Protein AF-A0A2V2FVY4-F1 (afdb_monomer)

Foldseek 3Di:
DDPQDPVNLLVVCVVVDPVSLVVVLVVCLVVLLVLLVVLCVVVVHDDDDPVRSVVLSVQLSVQLSVLSVVDDCVVVDDSVVSSSVSSNVSSVVSVVVCPDPVVVCVVPDDDQQPADDPDPPRGNVVVDDDPPLCPDPVSVVVVVVLVVLLVVLLVPDDPLLNQLVVCVVVVDDLVVSCVVSVHDSVVSVVSVVVSVVSSVVVVVVPD

InterPro domains:
  IPR007627 RNA polymerase sigma-70 region 2 [PF04542] (24-99)
  IPR013324 RNA polymerase sigma factor, region 3/4-like [SSF88659] (116-201)
  IPR013325 RNA polymerase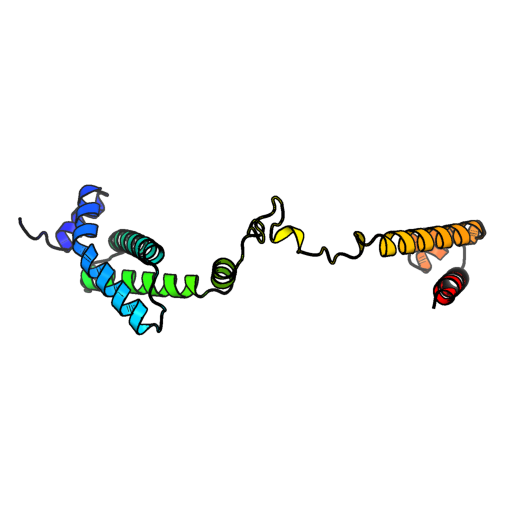 sigma factor, region 2 [SSF88946] (7-97)
  IPR014284 RNA polymerase sigma-70-like domain [TIGR02937] (20-199)
  IPR036388 Winged helix-like DNA-binding domain superfamily [G3DSA:1.10.10.10] (128-205)

Radius of gyration: 36.58 Å; Cα contacts (8 Å, |Δi|>4): 124; chains: 1; bounding box: 70×36×97 Å

pLDDT: mean 84.04, std 11.66, range [38.62, 97.19]

Solvent-accessible surface area (backbone atoms only — not comparable to full-atom values): 12166 Å² total; per-residue (Å²): 131,83,81,76,48,75,69,60,52,54,59,52,42,75,73,69,40,66,66,52,50,53,50,50,47,64,71,42,43,67,55,51,52,51,47,47,55,52,52,40,61,74,66,76,47,75,83,69,51,75,65,59,44,50,55,50,49,54,52,33,50,51,43,42,58,52,40,62,80,70,62,61,74,90,72,77,60,59,64,73,58,55,42,50,51,48,35,49,50,46,50,54,52,49,55,55,53,59,68,30,71,69,44,46,50,66,74,67,59,73,65,50,78,38,73,73,55,96,56,91,86,46,27,48,52,80,73,61,76,81,84,55,60,82,76,35,69,65,51,51,48,53,51,51,52,53,53,50,54,52,51,56,54,58,70,70,45,52,73,72,55,41,53,54,49,51,42,45,75,74,66,50,50,64,62,59,43,15,67,76,68,77,46,53,51,6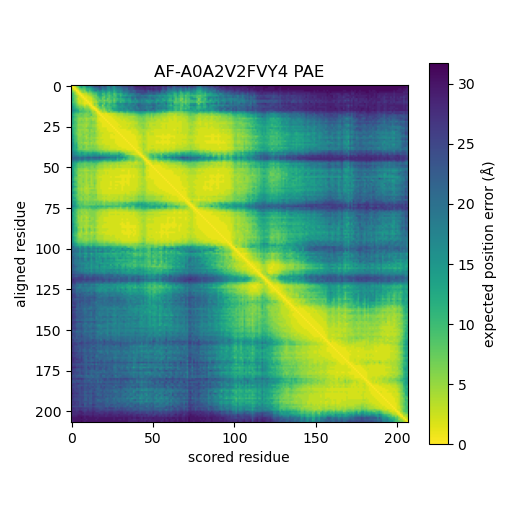8,56,50,51,50,51,55,51,52,53,50,50,55,54,47,57,64,59,64,77,74,118

Nearest PDB structures (foldseek):
  6xl9-assembly1_F  TM=6.305E-01  e=1.221E-04  Escherichia coli O157:H7
  8qti-assembly1_F  TM=6.288E-01  e=1.569E-04  Mycolicibacterium smegmatis MC2 155
  4x8k-assembly1_A  TM=7.535E-01  e=1.023E-01  Mycobacterium tuberculosis
  1rp3-assembly4_G  TM=3.105E-01  e=3.197E-03  Aquifex aeolicus
  8qn8-assembly1_F  TM=6.480E-01  e=1.778E-01  Mycolicibacterium smegmatis MC2 155

Mean predicted aligned error: 13.21 Å

Structure (mmCIF, N/CA/C/O backbone):
data_AF-A0A2V2FVY4-F1
#
_entry.id   AF-A0A2V2FVY4-F1
#
loop_
_atom_site.group_PDB
_atom_site.id
_atom_site.type_symbol
_atom_site.label_atom_id
_atom_site.label_alt_id
_atom_site.label_comp_id
_atom_site.label_asym_id
_atom_site.label_entity_id
_atom_site.label_seq_id
_atom_site.pdbx_PDB_ins_code
_atom_site.Cartn_x
_atom_site.Cartn_y
_atom_site.Cartn_z
_atom_site.occupancy
_atom_site.B_iso_or_equiv
_atom_site.auth_seq_id
_atom_site.auth_comp_id
_atom_site.auth_asym_id
_atom_site.auth_atom_id
_atom_site.pdbx_PDB_model_num
ATOM 1 N N . MET A 1 1 ? -27.045 6.512 43.502 1.00 38.62 1 MET A N 1
ATOM 2 C CA . MET A 1 1 ? -26.730 7.264 42.274 1.00 38.62 1 MET A CA 1
ATOM 3 C C . MET A 1 1 ? -27.737 6.766 41.256 1.00 38.62 1 MET A C 1
ATOM 5 O O . MET A 1 1 ? -27.656 5.598 40.893 1.00 38.62 1 MET A O 1
ATOM 9 N N . GLU A 1 2 ? -28.788 7.548 41.014 1.00 40.75 2 GLU A N 1
ATOM 10 C CA . GLU A 1 2 ? -29.937 7.152 40.187 1.00 40.75 2 GLU A CA 1
ATOM 11 C C . GLU A 1 2 ? -29.472 6.689 38.806 1.00 40.75 2 GLU A C 1
ATOM 13 O O . GLU A 1 2 ? -28.652 7.336 38.157 1.00 40.75 2 GLU A O 1
ATOM 18 N N . THR A 1 3 ? -29.949 5.520 38.386 1.00 44.12 3 THR A N 1
ATOM 19 C CA . THR A 1 3 ? -29.727 4.991 37.042 1.00 44.12 3 THR A CA 1
ATOM 20 C C . THR A 1 3 ? -30.567 5.811 36.071 1.00 44.12 3 THR A C 1
ATOM 22 O O . THR A 1 3 ? -31.753 5.534 35.911 1.00 44.12 3 THR A O 1
ATOM 25 N N . MET A 1 4 ? -29.958 6.839 35.482 1.00 51.34 4 MET A N 1
ATOM 26 C CA . MET A 1 4 ? -30.571 7.669 34.445 1.00 51.34 4 MET A CA 1
ATOM 27 C C . MET A 1 4 ? -30.980 6.780 33.263 1.00 51.34 4 MET A C 1
ATOM 29 O O . MET A 1 4 ? -30.199 5.929 32.827 1.00 51.34 4 MET A O 1
ATOM 33 N N . ASN A 1 5 ? -32.224 6.914 32.805 1.00 66.19 5 ASN A N 1
ATOM 34 C CA . ASN A 1 5 ? -32.794 6.062 31.762 1.00 66.19 5 ASN A CA 1
ATOM 35 C C . ASN A 1 5 ? -32.121 6.360 30.407 1.00 66.19 5 ASN A C 1
ATOM 37 O O . ASN A 1 5 ? -31.810 7.517 30.125 1.00 66.19 5 ASN A O 1
ATOM 41 N N . ASP A 1 6 ? -31.936 5.351 29.544 1.00 60.56 6 ASP A N 1
ATOM 42 C CA . ASP A 1 6 ? -31.332 5.516 28.205 1.00 60.56 6 ASP A CA 1
ATOM 43 C C . ASP A 1 6 ? -32.017 6.658 27.419 1.00 60.56 6 ASP A C 1
ATOM 45 O O . ASP A 1 6 ? -31.348 7.410 26.719 1.00 60.56 6 ASP A O 1
ATOM 49 N N . TYR A 1 7 ? -33.330 6.851 27.600 1.00 65.38 7 TYR A N 1
ATOM 50 C CA . TYR A 1 7 ? -34.107 7.929 26.971 1.00 65.38 7 TYR A CA 1
ATOM 51 C C . TYR A 1 7 ? -33.852 9.330 27.555 1.00 65.38 7 TYR A C 1
ATOM 53 O O . TYR A 1 7 ? -33.846 10.309 26.814 1.00 65.38 7 TYR A O 1
ATOM 61 N N . GLU A 1 8 ? -33.603 9.445 28.862 1.00 61.09 8 GLU A N 1
ATOM 62 C CA . GLU A 1 8 ? -33.235 10.725 29.494 1.00 61.09 8 GLU A CA 1
ATOM 63 C C . GLU A 1 8 ? -31.835 11.160 29.049 1.00 61.09 8 GLU A C 1
ATOM 65 O O . GLU A 1 8 ? -31.581 12.341 28.818 1.00 61.09 8 GLU A O 1
ATOM 70 N N . LEU A 1 9 ? -30.942 10.185 28.856 1.00 65.50 9 LEU A N 1
ATOM 71 C CA . LEU A 1 9 ? -29.603 10.416 28.332 1.00 65.50 9 LEU A CA 1
ATOM 72 C C . LEU A 1 9 ? -29.637 10.948 26.895 1.00 65.50 9 LEU A C 1
ATOM 74 O O . LEU A 1 9 ? -28.931 11.898 26.574 1.00 65.50 9 LEU A O 1
ATOM 78 N N . LEU A 1 10 ? -30.477 10.358 26.041 1.00 69.44 10 LEU A N 1
ATOM 79 C CA . LEU A 1 10 ? -30.640 10.784 24.649 1.00 69.44 10 LEU A CA 1
ATOM 80 C C . LEU A 1 10 ? -31.169 12.217 24.542 1.00 69.44 10 LEU A C 1
ATOM 82 O O . LEU A 1 10 ? -30.700 12.977 23.695 1.00 69.44 10 LEU A O 1
ATOM 86 N N . TYR A 1 11 ? -32.093 12.600 25.428 1.00 66.88 11 TYR A N 1
ATOM 87 C CA . TYR A 1 11 ? -32.624 13.960 25.483 1.00 66.88 11 TYR A CA 1
ATOM 88 C C . TYR A 1 11 ? -31.529 14.984 25.820 1.00 66.88 11 TYR A C 1
ATOM 90 O O . TYR A 1 11 ? -31.372 15.967 25.100 1.00 66.88 11 TYR A O 1
ATOM 98 N N . LEU A 1 12 ? -30.704 14.719 26.839 1.00 62.19 12 LEU A N 1
ATOM 99 C CA . LEU A 1 12 ? -29.588 15.598 27.224 1.00 62.19 12 LEU A CA 1
ATOM 100 C C . LEU A 1 12 ? -28.490 15.680 26.151 1.00 62.19 12 LEU A C 1
ATOM 102 O O . LEU A 1 12 ? -27.850 16.712 25.977 1.00 62.19 12 LEU A O 1
ATOM 106 N N . MET A 1 13 ? -28.284 14.609 25.384 1.00 66.00 13 MET A N 1
ATOM 107 C CA . MET A 1 13 ? -27.284 14.592 24.314 1.00 66.00 13 MET A CA 1
ATOM 108 C C . MET A 1 13 ? -27.695 15.391 23.073 1.00 66.00 13 MET A C 1
ATOM 110 O O . MET A 1 13 ? -26.819 15.780 22.298 1.00 66.00 13 MET A O 1
ATOM 114 N N . SER A 1 14 ? -28.988 15.695 22.906 1.00 60.81 14 SER A N 1
ATOM 115 C CA . SER A 1 14 ? -29.459 16.591 21.842 1.00 60.81 14 SER A CA 1
ATOM 116 C C . SER A 1 14 ? -28.919 18.026 21.983 1.00 60.81 14 SER A C 1
ATOM 118 O O . SER A 1 14 ? -28.833 18.744 20.988 1.00 60.81 14 SER A O 1
ATOM 120 N N . GLU A 1 15 ? -28.450 18.407 23.179 1.00 63.19 15 GLU A N 1
ATOM 121 C CA . GLU A 1 15 ? -27.821 19.705 23.466 1.00 63.19 15 GLU A CA 1
ATOM 122 C C . GLU A 1 15 ? -26.281 19.705 23.316 1.00 63.19 15 GLU A C 1
ATOM 124 O O . GLU A 1 15 ? -25.636 20.704 23.618 1.00 63.19 15 GLU A O 1
ATOM 129 N N . GLN A 1 16 ? -25.670 18.615 22.822 1.00 65.06 16 GLN A N 1
ATOM 130 C CA . GLN A 1 16 ? -24.206 18.441 22.712 1.00 65.06 16 GLN A CA 1
ATOM 131 C C . GLN A 1 16 ? -23.435 18.576 24.041 1.00 65.06 16 GLN A C 1
ATOM 133 O O . GLN A 1 16 ? -22.257 18.931 24.047 1.00 65.06 16 GLN A O 1
ATOM 138 N N . ASP A 1 17 ? -24.066 18.244 25.166 1.00 77.94 17 ASP A N 1
ATOM 139 C CA . ASP A 1 17 ? -23.416 18.255 26.477 1.00 77.94 17 ASP A CA 1
ATOM 140 C C . ASP A 1 17 ? -22.268 17.215 26.546 1.00 77.94 17 ASP A C 1
ATOM 142 O O . ASP A 1 17 ? -22.471 16.002 26.390 1.00 77.94 17 ASP A O 1
ATOM 146 N N . GLU A 1 18 ? -21.035 17.688 26.767 1.00 77.81 18 GLU A N 1
ATOM 147 C CA . GLU A 1 18 ? -19.839 16.839 26.870 1.00 77.81 18 GLU A CA 1
ATOM 148 C C . GLU A 1 18 ? -19.887 15.867 28.062 1.00 77.81 18 GLU A C 1
ATOM 150 O O . GLU A 1 18 ? -19.371 14.747 27.973 1.00 77.81 18 GLU A O 1
ATOM 155 N N . GLU A 1 19 ? -20.491 16.257 29.183 1.00 81.50 19 GLU A N 1
ATOM 156 C CA . GLU A 1 19 ? -20.613 15.408 30.370 1.00 81.50 19 GLU A CA 1
ATOM 157 C C . GLU A 1 19 ? -21.623 14.282 30.134 1.00 81.50 19 GLU A C 1
ATOM 159 O O . GLU A 1 19 ? -21.367 13.132 30.514 1.00 81.50 19 GLU A O 1
ATOM 164 N N . ALA A 1 20 ? -22.710 14.556 29.407 1.00 81.19 20 ALA A N 1
ATOM 165 C CA . ALA A 1 20 ? -23.654 13.525 28.974 1.00 81.19 20 ALA A CA 1
ATOM 166 C C . ALA A 1 20 ? -22.985 12.482 28.054 1.00 81.19 20 ALA A C 1
ATOM 168 O O . ALA A 1 20 ? -23.175 11.274 28.239 1.00 81.19 20 ALA A O 1
ATOM 169 N N . GLN A 1 21 ? -22.130 12.918 27.119 1.00 82.12 21 GLN A N 1
ATOM 170 C CA . GLN A 1 21 ? -21.351 12.011 26.262 1.00 82.12 21 GLN A CA 1
ATOM 171 C C . GLN A 1 21 ? -20.394 11.127 27.070 1.00 82.12 21 GLN A C 1
ATOM 173 O O . GLN A 1 21 ? -20.348 9.909 26.861 1.00 82.12 21 GLN A O 1
ATOM 178 N N . LYS A 1 22 ? -19.649 11.708 28.018 1.00 84.94 22 LYS A N 1
ATOM 179 C CA . LYS A 1 22 ? -18.740 10.953 28.898 1.00 84.94 22 LYS A CA 1
ATOM 180 C C . LYS A 1 22 ? -19.499 9.910 29.716 1.00 84.94 22 LYS A C 1
ATOM 182 O O . LYS A 1 22 ? -19.026 8.776 29.848 1.00 84.94 22 LYS A O 1
ATOM 187 N N . LEU A 1 23 ? -20.681 10.262 30.228 1.00 85.69 23 LEU A N 1
ATOM 188 C CA . LEU A 1 23 ? -21.526 9.335 30.973 1.00 85.69 23 LEU A CA 1
ATOM 189 C C . LEU A 1 23 ? -21.991 8.168 30.090 1.00 85.69 23 LEU A C 1
ATOM 191 O O . LEU A 1 23 ? -21.858 7.013 30.502 1.00 85.69 23 LEU A O 1
ATOM 195 N N . LEU A 1 24 ? -22.457 8.442 28.865 1.00 86.31 24 LEU A N 1
ATOM 196 C CA . LEU A 1 24 ? -22.874 7.403 27.918 1.00 86.31 24 LEU A CA 1
ATOM 197 C C . LEU A 1 24 ? -21.732 6.431 27.614 1.00 86.31 24 LEU A C 1
ATOM 199 O O . LEU A 1 24 ? -21.914 5.213 27.679 1.00 86.31 24 LEU A O 1
ATOM 203 N N . ILE A 1 25 ? -20.551 6.964 27.289 1.00 88.81 25 ILE A N 1
ATOM 204 C CA . ILE A 1 25 ? -19.370 6.154 26.976 1.00 88.81 25 ILE A CA 1
ATOM 205 C C . ILE A 1 25 ? -19.054 5.227 28.148 1.00 88.81 25 ILE A C 1
ATOM 207 O O . ILE A 1 25 ? -18.865 4.029 27.941 1.00 88.81 25 ILE A O 1
ATOM 211 N N . LYS A 1 26 ? -19.060 5.754 29.377 1.00 90.38 26 LYS A N 1
ATOM 212 C CA . LYS A 1 26 ? -18.805 4.975 30.593 1.00 90.38 26 LYS A CA 1
ATOM 213 C C . LYS A 1 26 ? -19.850 3.875 30.810 1.00 90.38 26 LYS A C 1
ATOM 215 O O . LYS A 1 26 ? -19.490 2.758 31.176 1.00 90.38 26 LYS A O 1
ATOM 220 N N . LEU A 1 27 ? -21.129 4.156 30.553 1.00 89.50 27 LEU A N 1
ATOM 221 C CA . LEU A 1 27 ? -22.215 3.173 30.661 1.00 89.50 27 LEU A CA 1
ATOM 222 C C . LEU A 1 27 ? -22.069 2.035 29.640 1.00 89.50 27 LEU A C 1
ATOM 224 O O . LEU A 1 27 ? -22.273 0.863 29.965 1.00 89.50 27 LEU A O 1
ATOM 228 N N . TYR A 1 28 ? -21.690 2.364 28.406 1.00 91.81 28 TYR A N 1
ATOM 229 C CA . TYR A 1 28 ? -21.585 1.395 27.314 1.00 91.81 28 TYR A CA 1
ATOM 230 C C . TYR A 1 28 ? -20.212 0.728 27.207 1.00 91.81 28 TYR A C 1
ATOM 232 O O . TYR A 1 28 ? -20.087 -0.253 26.474 1.00 91.81 28 TYR A O 1
ATOM 240 N N . GLU A 1 29 ? -19.200 1.181 27.945 1.00 92.69 29 GLU A N 1
ATOM 241 C CA . GLU A 1 29 ? -17.817 0.707 27.848 1.00 92.69 29 GLU A CA 1
ATOM 242 C C . GLU A 1 29 ? -17.707 -0.823 27.937 1.00 92.69 29 GLU A C 1
ATOM 244 O O . GLU A 1 29 ? -17.203 -1.477 27.020 1.00 92.69 29 GLU A O 1
ATOM 249 N N . GLN A 1 30 ? -18.262 -1.427 28.992 1.00 94.00 30 GLN A N 1
ATOM 250 C CA . GLN A 1 30 ? -18.229 -2.884 29.165 1.00 94.00 30 GLN A CA 1
ATOM 251 C C . GLN A 1 30 ? -19.010 -3.622 28.069 1.00 94.00 30 GLN A C 1
ATOM 253 O O . GLN A 1 30 ? -18.649 -4.732 27.663 1.00 94.00 30 GLN A O 1
ATOM 258 N N . ARG A 1 31 ? -20.100 -3.020 27.577 1.00 94.06 31 ARG A N 1
A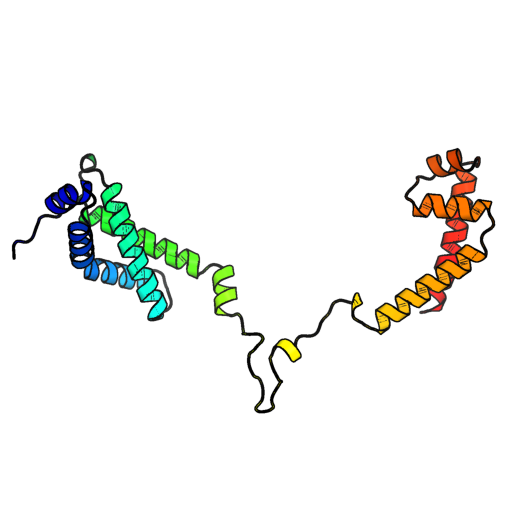TOM 259 C CA . ARG A 1 31 ? -20.911 -3.587 26.494 1.00 94.06 31 ARG A CA 1
ATOM 260 C C . ARG A 1 31 ? -20.142 -3.560 25.175 1.00 94.06 31 ARG A C 1
ATOM 262 O O . ARG A 1 31 ? -20.144 -4.572 24.476 1.00 94.06 31 ARG A O 1
ATOM 269 N N . ILE A 1 32 ? -19.446 -2.462 24.875 1.00 96.12 32 ILE A N 1
ATOM 270 C CA . ILE A 1 32 ? -18.553 -2.320 23.719 1.00 96.12 32 ILE A CA 1
ATOM 271 C C . ILE A 1 32 ? -17.478 -3.404 23.764 1.00 96.12 32 ILE A C 1
ATOM 273 O O . ILE A 1 32 ? -17.343 -4.161 22.803 1.00 96.12 32 ILE A O 1
ATOM 277 N N . GLU A 1 33 ? -16.771 -3.555 24.886 1.00 95.38 33 GLU A N 1
ATOM 278 C CA . GLU A 1 33 ? -15.728 -4.579 25.012 1.00 95.38 33 GLU A CA 1
ATOM 279 C C . GLU A 1 33 ? -16.267 -5.994 24.790 1.00 95.38 33 GLU A C 1
ATOM 281 O O . GLU A 1 33 ? -15.647 -6.804 24.095 1.00 95.38 33 GLU A O 1
ATOM 286 N N . ARG A 1 34 ? -17.449 -6.296 25.339 1.00 95.25 34 ARG A N 1
ATOM 287 C CA . ARG A 1 34 ? -18.107 -7.592 25.149 1.00 95.25 34 ARG A CA 1
ATOM 288 C C . ARG A 1 34 ? -18.464 -7.835 23.681 1.00 95.25 34 ARG A C 1
ATOM 290 O O . ARG A 1 34 ? -18.241 -8.940 23.182 1.00 95.25 34 ARG A O 1
ATOM 297 N N . ILE A 1 35 ? -18.992 -6.825 22.984 1.00 95.25 35 ILE A N 1
ATOM 298 C CA . ILE A 1 35 ? -19.322 -6.910 21.553 1.00 95.25 35 ILE A CA 1
ATOM 299 C C . ILE A 1 35 ? -18.054 -7.111 20.719 1.00 95.25 35 ILE A C 1
ATOM 301 O O . ILE A 1 35 ? -18.054 -7.980 19.844 1.00 95.25 35 ILE A O 1
ATOM 305 N N . ILE A 1 36 ? -16.974 -6.377 21.008 1.00 94.75 36 ILE A N 1
ATOM 306 C CA . ILE A 1 36 ? -15.680 -6.527 20.329 1.00 94.75 36 ILE A CA 1
ATOM 307 C C . ILE A 1 36 ? -15.189 -7.968 20.466 1.00 94.75 36 ILE A C 1
ATOM 309 O O . ILE A 1 36 ? -15.031 -8.650 19.454 1.00 94.75 36 ILE A O 1
ATOM 313 N N . ARG A 1 37 ? -15.026 -8.467 21.700 1.00 92.50 37 ARG A N 1
ATOM 314 C CA . ARG A 1 37 ? -14.507 -9.823 21.954 1.00 92.50 37 ARG A CA 1
ATOM 315 C C . ARG A 1 37 ? -15.358 -10.885 21.256 1.00 92.50 37 ARG A C 1
ATOM 317 O O . ARG A 1 37 ? -14.826 -11.696 20.505 1.00 92.50 37 ARG A O 1
ATOM 324 N N . LYS A 1 38 ? -16.687 -10.827 21.412 1.00 92.56 38 LYS A N 1
ATOM 325 C CA . LYS A 1 38 ? -17.613 -11.780 20.777 1.00 92.56 38 LYS A CA 1
ATOM 326 C C . LYS A 1 38 ? -17.498 -11.770 19.251 1.00 92.56 38 LYS A C 1
ATOM 328 O O . LYS A 1 38 ? -17.456 -12.832 18.630 1.00 92.56 38 LYS A O 1
ATOM 333 N N . THR A 1 39 ? -17.469 -10.587 18.642 1.00 91.19 39 THR A N 1
ATOM 334 C CA . THR A 1 39 ? -17.481 -10.437 17.178 1.00 91.19 39 THR A CA 1
ATOM 335 C C . THR A 1 39 ? -16.145 -10.844 16.561 1.00 91.19 39 THR A C 1
ATOM 337 O O . THR A 1 39 ? -16.136 -11.519 15.533 1.00 91.19 39 THR A O 1
ATOM 340 N N . VAL A 1 40 ? -15.026 -10.501 17.207 1.00 88.38 40 VAL A N 1
ATOM 341 C CA . VAL A 1 40 ? -13.676 -10.908 16.787 1.00 88.38 40 VAL A CA 1
ATOM 342 C C . VAL A 1 40 ? -13.528 -12.430 16.841 1.00 88.38 40 VAL A C 1
ATOM 344 O O . VAL A 1 40 ? -13.125 -13.030 15.843 1.00 88.38 40 VAL A O 1
ATOM 347 N N . SER A 1 41 ? -13.930 -13.061 17.953 1.00 84.50 41 SER A N 1
ATOM 348 C CA . SER A 1 41 ? -13.874 -14.522 18.109 1.00 84.50 41 SER A CA 1
ATOM 349 C C . SER A 1 41 ? -14.770 -15.251 17.105 1.00 84.50 41 SER A C 1
ATOM 351 O O . SER A 1 41 ? -14.343 -16.226 16.497 1.00 84.50 41 SER A O 1
ATOM 353 N N . SER A 1 42 ? -15.992 -14.758 16.876 1.00 80.25 42 SER A N 1
ATOM 354 C CA . SER A 1 42 ? -16.940 -15.388 15.939 1.00 80.25 42 SER A CA 1
ATOM 355 C C . SER A 1 42 ? -16.526 -15.228 14.471 1.00 80.25 42 SER A C 1
ATOM 357 O O . SER A 1 42 ? -16.899 -16.036 13.628 1.00 80.25 42 SER A O 1
ATOM 359 N N . GLY A 1 43 ? -15.763 -14.182 14.142 1.00 69.00 43 GLY A N 1
ATOM 360 C CA . GLY A 1 43 ? -15.304 -13.886 12.783 1.00 69.00 43 GLY A CA 1
ATOM 361 C C . GLY A 1 43 ? -14.028 -14.622 12.359 1.00 69.00 43 GLY A C 1
ATOM 362 O O . GLY A 1 43 ? -13.419 -14.228 11.358 1.00 69.00 43 GLY A O 1
ATOM 363 N N . GLY A 1 44 ? -13.570 -15.614 13.134 1.00 62.94 44 GLY A N 1
ATOM 364 C CA . GLY A 1 44 ? -12.311 -16.331 12.893 1.00 62.94 44 GLY A CA 1
ATOM 365 C C . GLY A 1 44 ? -11.075 -15.426 12.953 1.00 62.94 44 GLY A C 1
ATOM 366 O O . GLY A 1 44 ? -10.097 -15.666 12.251 1.00 62.94 44 GLY A O 1
ATOM 367 N N . GLY A 1 45 ? -11.143 -14.311 13.689 1.00 60.88 45 GLY A N 1
ATOM 368 C CA . GLY A 1 45 ? -10.033 -13.367 13.811 1.00 60.88 45 GLY A CA 1
ATOM 369 C C . GLY A 1 45 ? -8.910 -13.886 14.707 1.00 60.88 45 GLY A C 1
ATOM 370 O O . GLY A 1 45 ? -9.165 -14.562 15.701 1.00 60.88 45 GLY A O 1
ATOM 371 N N . LYS A 1 46 ? -7.663 -13.518 14.377 1.00 64.38 46 LYS A N 1
ATOM 372 C CA . LYS A 1 46 ? -6.549 -13.537 15.338 1.00 64.38 46 LYS A CA 1
ATOM 373 C C . LYS A 1 46 ? -6.911 -12.670 16.551 1.00 64.38 46 LYS A C 1
ATOM 375 O O . LYS A 1 46 ? -7.699 -11.731 16.430 1.00 64.38 46 LYS A O 1
ATOM 380 N N . HIS A 1 47 ? -6.316 -12.980 17.703 1.00 73.06 47 HIS A N 1
ATOM 381 C CA . HIS A 1 47 ? -6.354 -12.074 18.849 1.00 73.06 47 HIS A CA 1
ATOM 382 C C . HIS A 1 47 ? -5.835 -10.701 18.410 1.00 73.06 47 HIS A C 1
ATOM 384 O O . HIS A 1 47 ? -4.771 -10.622 17.797 1.00 73.06 47 HIS A O 1
ATOM 390 N N . LEU A 1 48 ? -6.609 -9.651 18.696 1.00 80.94 48 LEU A N 1
ATOM 391 C CA . LEU A 1 48 ? -6.156 -8.275 18.517 1.00 80.94 48 LEU A CA 1
ATOM 392 C C . LEU A 1 48 ? -4.983 -8.032 19.465 1.00 80.94 48 LEU A C 1
ATOM 394 O O . LEU A 1 48 ? -5.032 -8.450 20.628 1.00 80.94 48 LEU A O 1
ATOM 398 N N .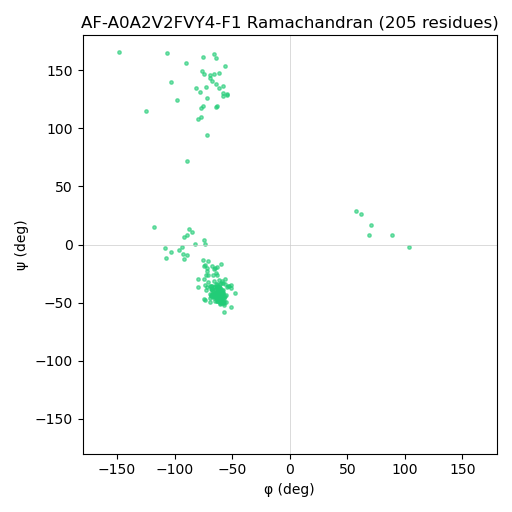 ARG A 1 49 ? -3.951 -7.345 18.984 1.00 84.50 49 ARG A N 1
ATOM 399 C CA . ARG A 1 49 ? -2.920 -6.783 19.857 1.00 84.50 49 ARG A CA 1
ATOM 400 C C . ARG A 1 49 ? -3.538 -5.718 20.769 1.00 84.50 49 ARG A C 1
ATOM 402 O O . ARG A 1 49 ? -4.616 -5.191 20.491 1.00 84.50 49 ARG A O 1
ATOM 409 N N . SER A 1 50 ? -2.862 -5.402 21.872 1.00 84.88 50 SER A N 1
ATOM 410 C CA . SER A 1 50 ? -3.372 -4.447 22.865 1.00 84.88 50 SER A CA 1
ATOM 411 C C . SER A 1 50 ? -3.661 -3.062 22.276 1.00 84.88 50 SER A C 1
ATOM 413 O O . SER A 1 50 ? -4.671 -2.453 22.622 1.00 84.88 50 SER A O 1
ATOM 415 N N . ASP A 1 51 ? -2.815 -2.588 21.364 1.00 86.50 51 ASP A N 1
ATOM 416 C CA . ASP A 1 51 ? -2.988 -1.321 20.649 1.00 86.50 51 ASP A CA 1
ATOM 417 C C . ASP A 1 51 ? -4.160 -1.377 19.659 1.00 86.50 51 ASP A C 1
ATOM 419 O O . ASP A 1 51 ? -5.034 -0.516 19.697 1.00 86.50 51 ASP A O 1
ATOM 423 N N . GLU A 1 52 ? -4.269 -2.445 18.863 1.00 87.94 52 GLU A N 1
ATOM 424 C CA . GLU A 1 52 ? -5.402 -2.636 17.944 1.00 87.94 52 GLU A CA 1
ATOM 425 C C . GLU A 1 52 ? -6.745 -2.700 18.687 1.00 87.94 52 GLU A C 1
ATOM 427 O O . GLU A 1 52 ? -7.765 -2.196 18.210 1.00 87.94 52 GLU A O 1
ATOM 432 N N . PHE A 1 53 ? -6.758 -3.325 19.868 1.00 91.69 53 PHE A N 1
ATOM 433 C CA . PHE A 1 53 ? -7.941 -3.379 20.717 1.00 91.69 53 PHE A CA 1
ATOM 434 C C . PHE A 1 53 ? -8.325 -1.993 21.239 1.00 91.69 53 PHE A C 1
ATOM 436 O O . PHE A 1 53 ? -9.508 -1.648 21.208 1.00 91.69 53 PHE A O 1
ATOM 443 N N . HIS A 1 54 ? -7.349 -1.204 21.697 1.00 93.44 54 HIS A N 1
ATOM 444 C CA . HIS A 1 54 ? -7.585 0.158 22.171 1.00 93.44 54 HIS A CA 1
ATOM 445 C C . HIS A 1 54 ? -8.147 1.044 21.048 1.00 93.44 54 HIS A C 1
ATOM 447 O O . HIS A 1 54 ? -9.193 1.668 21.226 1.00 93.44 54 HIS A O 1
ATOM 453 N N . ASP A 1 55 ? -7.542 1.001 19.861 1.00 92.44 55 ASP A N 1
ATOM 454 C CA . ASP A 1 55 ? -7.998 1.755 18.690 1.00 92.44 5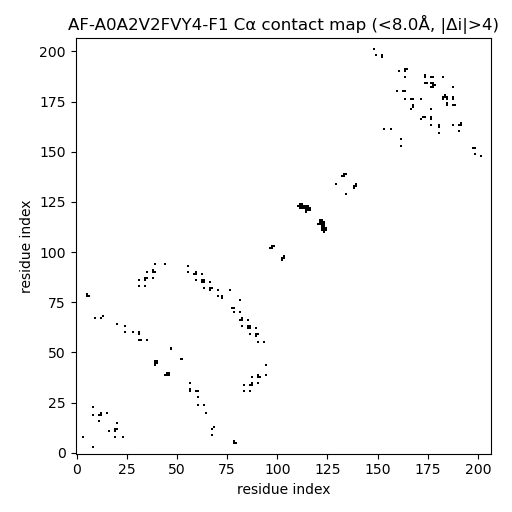5 ASP A CA 1
ATOM 455 C C . ASP A 1 55 ? -9.418 1.368 18.267 1.00 92.44 55 ASP A C 1
ATOM 457 O O . ASP A 1 55 ? -10.270 2.224 18.004 1.00 92.44 55 ASP A O 1
ATOM 461 N N . LEU A 1 56 ? -9.708 0.064 18.226 1.00 94.50 56 LEU A N 1
ATOM 462 C CA . LEU A 1 56 ? -11.043 -0.424 17.907 1.00 94.50 56 LEU A CA 1
ATOM 463 C C . LEU A 1 56 ? -12.071 0.006 18.962 1.00 94.50 56 LEU A C 1
ATOM 465 O O . LEU A 1 56 ? -13.185 0.396 18.602 1.00 94.50 56 LEU A O 1
ATOM 469 N N . LYS A 1 57 ? -11.714 -0.045 20.248 1.00 96.25 57 LYS A N 1
ATOM 470 C CA . LYS A 1 57 ? -12.577 0.397 21.349 1.00 96.25 57 LYS A CA 1
ATOM 471 C C . LYS A 1 57 ? -12.924 1.877 21.203 1.00 96.25 57 LYS A C 1
ATOM 473 O O . LYS A 1 57 ? -14.111 2.200 21.181 1.00 96.25 57 LYS A O 1
ATOM 478 N N . SER A 1 58 ? -11.935 2.747 20.999 1.00 94.62 58 SER A N 1
ATOM 479 C CA . SER A 1 58 ? -12.161 4.181 20.768 1.00 94.62 58 SER A CA 1
ATOM 480 C C . SER A 1 58 ? -13.039 4.433 19.542 1.00 94.62 58 SER A C 1
ATOM 482 O O . SER A 1 58 ? -13.963 5.243 19.586 1.00 94.62 58 SER A O 1
ATOM 484 N N . LYS A 1 59 ? -12.840 3.678 18.459 1.00 95.75 59 LYS A N 1
ATOM 485 C CA . LYS A 1 59 ? -13.673 3.791 17.256 1.00 95.75 59 LYS A CA 1
ATOM 486 C C . LYS A 1 59 ? -15.126 3.366 17.484 1.00 95.75 59 LYS A C 1
ATOM 488 O O . LYS A 1 59 ? -16.039 3.978 16.937 1.00 95.75 59 LYS A O 1
ATOM 493 N N . CYS A 1 60 ? -15.350 2.345 18.308 1.00 97.19 60 CYS A N 1
ATOM 494 C CA . CYS A 1 60 ? -16.694 1.939 18.713 1.00 97.19 60 CYS A CA 1
ATOM 495 C C . CYS A 1 60 ? -17.364 2.987 19.612 1.00 97.19 60 CYS A C 1
ATOM 497 O O . CYS A 1 60 ? -18.568 3.189 19.490 1.00 97.19 60 CYS A O 1
ATOM 499 N N . MET A 1 61 ? -16.603 3.665 20.479 1.00 94.94 61 MET A N 1
ATOM 500 C CA . MET A 1 61 ? -17.111 4.779 21.290 1.00 94.94 61 MET A CA 1
ATOM 501 C C . MET A 1 61 ? -17.552 5.953 20.410 1.00 94.94 61 MET A C 1
ATOM 503 O O . MET A 1 61 ? -18.646 6.470 20.602 1.00 94.94 61 MET A O 1
ATOM 507 N N . LEU A 1 62 ? -16.767 6.311 19.389 1.00 93.31 62 LEU A N 1
ATOM 508 C CA . LEU A 1 62 ? -17.170 7.321 18.402 1.00 93.31 62 LEU A CA 1
ATOM 509 C C . LEU A 1 62 ? -18.438 6.899 17.648 1.00 93.31 62 LEU A C 1
ATOM 511 O O . LEU A 1 62 ? -19.378 7.677 17.542 1.00 93.31 62 LEU A O 1
ATOM 515 N N . SER A 1 63 ? -18.510 5.639 17.206 1.00 94.44 63 SER A N 1
ATOM 516 C CA . SER A 1 63 ? -19.707 5.105 16.543 1.00 94.44 63 SER A CA 1
ATOM 517 C C . SER A 1 63 ? -20.946 5.116 17.444 1.00 94.44 63 SER A C 1
ATOM 519 O O . SER A 1 63 ? -22.056 5.239 16.932 1.00 94.44 63 SER A O 1
ATOM 521 N N . LEU A 1 64 ? -20.781 4.973 18.762 1.00 93.19 64 LEU A N 1
ATOM 522 C CA . LEU A 1 64 ? -21.873 5.099 19.724 1.00 93.19 64 LEU A CA 1
ATOM 523 C C . LEU A 1 64 ? -22.371 6.547 19.808 1.00 93.19 64 LEU A C 1
ATOM 525 O O . LEU A 1 64 ? -23.578 6.759 19.777 1.00 93.19 64 LEU A O 1
ATOM 529 N N . ILE A 1 65 ? -21.463 7.525 19.864 1.00 89.81 65 ILE A N 1
ATOM 530 C CA . ILE A 1 65 ? -21.819 8.953 19.857 1.00 89.81 65 ILE A CA 1
ATOM 531 C C . ILE A 1 65 ? -22.539 9.316 18.551 1.00 89.81 65 ILE A C 1
ATOM 533 O O . ILE A 1 65 ? -23.582 9.961 18.572 1.00 89.81 65 ILE A O 1
ATOM 537 N N . GLU A 1 66 ? -22.041 8.842 17.408 1.00 89.25 66 GLU A N 1
ATOM 538 C CA . GLU A 1 66 ? -22.709 9.027 16.114 1.00 89.25 66 GLU A CA 1
ATOM 539 C C . GLU A 1 66 ? -24.098 8.373 16.076 1.00 89.25 66 GLU A C 1
ATOM 541 O O . GLU A 1 66 ? -25.019 8.925 15.474 1.00 89.25 66 GLU A O 1
ATOM 546 N N . ALA A 1 67 ? -24.265 7.216 16.727 1.00 89.88 67 ALA A N 1
ATOM 547 C CA . ALA A 1 67 ? -25.541 6.513 16.782 1.00 89.88 67 ALA A CA 1
ATOM 548 C C . ALA A 1 67 ? -26.607 7.306 17.547 1.00 89.88 67 ALA A C 1
ATOM 550 O O . ALA A 1 67 ? -27.757 7.293 17.125 1.00 89.88 67 ALA A O 1
ATOM 551 N N . VAL A 1 68 ? -26.243 8.026 18.613 1.00 86.69 68 VAL A N 1
ATOM 552 C CA . VAL A 1 68 ? -27.168 8.918 19.343 1.00 86.69 68 VAL A CA 1
ATOM 553 C C . VAL A 1 68 ? -27.788 9.933 18.386 1.00 86.69 68 VAL A C 1
ATOM 555 O O . VAL A 1 68 ? -29.006 10.043 18.320 1.00 86.69 68 VAL A O 1
ATOM 558 N N . ASN A 1 69 ? -26.963 10.600 17.576 1.00 82.75 69 ASN A N 1
ATOM 559 C CA . ASN A 1 69 ? -27.418 11.641 16.648 1.00 82.75 69 ASN A CA 1
ATOM 560 C C . ASN A 1 69 ? -28.290 11.110 15.495 1.00 82.75 69 ASN A C 1
ATOM 562 O O . ASN A 1 69 ? -28.961 11.885 14.822 1.00 82.75 69 ASN A O 1
ATOM 566 N N . GLN A 1 70 ? -28.241 9.805 15.219 1.00 86.88 70 GLN A N 1
ATOM 567 C CA . GLN A 1 70 ? -28.947 9.166 14.101 1.00 86.88 70 GLN A CA 1
ATOM 568 C C . GLN A 1 70 ? -30.130 8.306 14.556 1.00 86.88 70 GLN A C 1
ATOM 570 O O . GLN A 1 70 ? -30.820 7.707 13.727 1.00 86.88 70 GLN A O 1
ATOM 575 N N . TYR A 1 71 ? -30.343 8.182 15.862 1.00 86.75 71 TYR A N 1
ATOM 576 C CA . TYR A 1 71 ? -31.377 7.32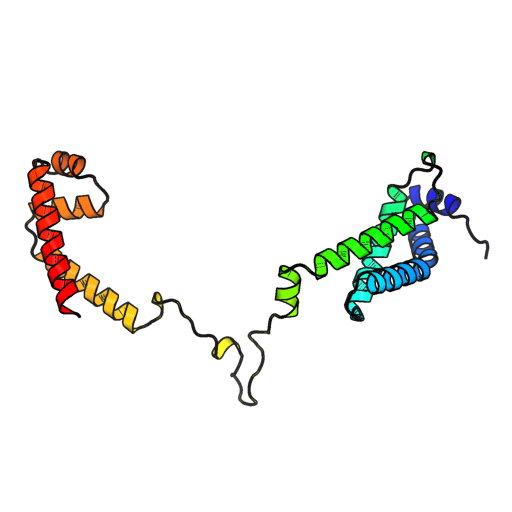9 16.414 1.00 86.75 71 TYR A CA 1
ATOM 577 C C . TYR A 1 71 ? -32.740 8.031 16.379 1.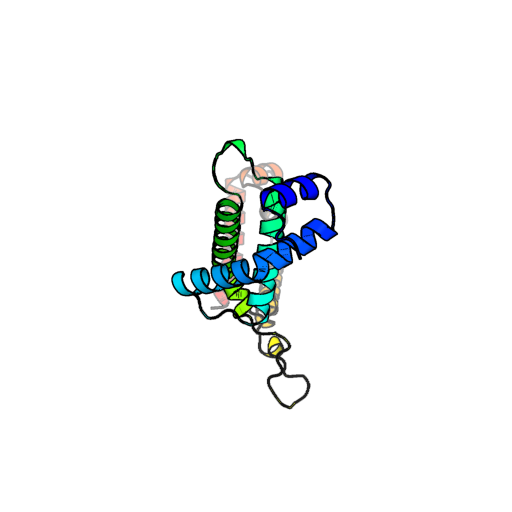00 86.75 71 TYR A C 1
ATOM 579 O O . TYR A 1 71 ? -32.857 9.206 16.710 1.00 86.75 71 TYR A O 1
ATOM 587 N N . HIS A 1 72 ? -33.767 7.295 15.950 1.00 82.62 72 HIS A N 1
ATOM 588 C CA . HIS A 1 72 ? -35.133 7.793 15.810 1.00 82.62 72 HIS A CA 1
ATOM 589 C C . HIS A 1 72 ? -36.080 6.893 16.612 1.00 82.62 72 HIS A C 1
ATOM 591 O O . HIS A 1 72 ? -36.263 5.717 16.274 1.00 82.62 72 HIS A O 1
ATOM 597 N N . ASP A 1 73 ? -36.703 7.451 17.651 1.00 77.81 73 ASP A N 1
ATOM 598 C CA . ASP A 1 73 ? -37.589 6.717 18.569 1.00 77.81 73 ASP A CA 1
ATOM 599 C C . ASP A 1 73 ? -38.854 6.164 17.901 1.00 77.81 73 ASP A C 1
ATOM 601 O O . ASP A 1 73 ? -39.395 5.141 18.322 1.00 77.81 73 ASP A O 1
ATOM 605 N N . GLU A 1 74 ? -39.286 6.778 16.799 1.00 79.06 74 GLU A N 1
ATOM 606 C CA . GLU A 1 74 ? -40.459 6.364 16.017 1.00 79.06 74 GLU A CA 1
ATOM 607 C C . GLU A 1 74 ? -40.354 4.928 15.471 1.00 79.06 74 GLU A C 1
ATOM 609 O O . GLU A 1 74 ? -41.353 4.318 15.096 1.00 79.06 74 GLU A O 1
ATOM 614 N N . THR A 1 75 ? -39.145 4.359 15.449 1.00 75.50 75 THR A N 1
ATOM 615 C CA . THR A 1 75 ? -38.885 2.993 14.978 1.00 75.50 75 THR A CA 1
ATOM 616 C C . THR A 1 75 ? -39.324 1.900 15.960 1.00 75.50 75 THR A C 1
ATOM 618 O O . THR A 1 75 ? -39.376 0.730 15.576 1.00 75.50 75 THR A O 1
ATOM 621 N N . GLY A 1 76 ? -39.627 2.242 17.220 1.00 80.81 76 GLY A N 1
ATOM 622 C CA . GLY A 1 76 ? -40.045 1.289 18.259 1.00 80.81 76 GLY A CA 1
ATOM 623 C C . GLY A 1 76 ? -38.944 0.327 18.732 1.00 80.81 76 GLY A C 1
ATOM 624 O O . GLY A 1 76 ? -39.214 -0.613 19.481 1.00 80.81 76 GLY A O 1
ATOM 625 N N . VAL A 1 77 ? -37.699 0.535 18.296 1.00 85.50 77 VAL A N 1
ATOM 626 C CA . VAL A 1 77 ? -36.538 -0.275 18.674 1.00 85.50 77 VAL A CA 1
ATOM 627 C C . VAL A 1 77 ? -35.794 0.430 19.801 1.00 85.50 77 VAL A C 1
ATOM 629 O O . VAL A 1 77 ? -35.352 1.546 19.580 1.00 85.50 77 VAL A O 1
ATOM 632 N N . PRO A 1 78 ? -35.549 -0.206 20.963 1.00 87.25 78 PRO A N 1
ATOM 633 C CA . PRO A 1 78 ? -34.795 0.434 22.035 1.00 87.25 78 PRO A CA 1
ATOM 634 C C . PRO A 1 78 ? -33.401 0.866 21.571 1.00 87.25 78 PRO A C 1
ATOM 636 O O . PRO A 1 78 ? -32.679 0.067 20.959 1.00 87.25 78 PRO A O 1
ATOM 639 N N . PHE A 1 79 ? -32.972 2.072 21.951 1.00 86.81 79 PHE A N 1
ATOM 640 C CA . PHE A 1 79 ? -31.642 2.601 21.628 1.00 86.81 79 PHE A CA 1
ATOM 641 C C . PHE A 1 79 ? -30.518 1.608 21.915 1.00 86.81 79 PHE A C 1
ATOM 643 O O . PHE A 1 79 ? -29.629 1.398 21.096 1.00 86.81 79 PHE A O 1
ATOM 650 N N . SER A 1 80 ? -30.595 0.908 23.044 1.00 88.19 80 SER A N 1
ATOM 651 C CA . SER A 1 80 ? -29.585 -0.065 23.447 1.00 88.19 80 SER A CA 1
ATOM 652 C C . SER A 1 80 ? -29.375 -1.192 22.417 1.00 88.19 80 SER A C 1
ATOM 654 O O . SER A 1 80 ? -28.249 -1.673 22.220 1.00 88.19 80 SER A O 1
ATOM 656 N N . TYR A 1 81 ? -30.437 -1.596 21.713 1.00 90.56 81 TYR A N 1
ATOM 657 C CA . TYR A 1 81 ? -30.366 -2.551 20.610 1.00 90.56 81 TYR A CA 1
ATOM 658 C C . TYR A 1 81 ? -29.742 -1.912 19.366 1.00 90.56 81 TYR A C 1
ATOM 660 O O . TYR A 1 81 ? -28.800 -2.477 18.803 1.00 90.56 81 TYR A O 1
ATOM 668 N N . TYR A 1 82 ? -30.201 -0.717 18.986 1.00 91.00 82 TYR A N 1
ATOM 669 C CA . TYR A 1 82 ? -29.653 0.042 17.859 1.00 91.00 82 TYR A CA 1
ATOM 670 C C . TYR A 1 82 ? -28.149 0.320 18.025 1.00 91.00 82 TYR A C 1
ATOM 672 O O . TYR A 1 82 ? -27.348 -0.053 17.169 1.00 91.00 82 TYR A O 1
ATOM 680 N N . ALA A 1 83 ? -27.733 0.830 19.183 1.00 92.56 83 ALA A N 1
ATOM 681 C CA . ALA A 1 83 ? -26.338 1.047 19.547 1.00 92.56 83 ALA A CA 1
ATOM 682 C C . ALA A 1 83 ? -25.504 -0.237 19.423 1.00 92.56 83 ALA A C 1
ATOM 684 O O . ALA A 1 83 ? -24.406 -0.227 18.865 1.00 92.56 83 ALA A O 1
ATOM 685 N N . SER A 1 84 ? -26.036 -1.378 19.877 1.00 93.94 84 SER A N 1
ATOM 686 C CA . SER A 1 84 ? -25.345 -2.668 19.735 1.00 93.94 84 SER A CA 1
ATOM 687 C C . SER A 1 84 ? -25.146 -3.062 18.275 1.00 93.94 84 SER A C 1
ATOM 689 O O . SER A 1 84 ? -24.097 -3.614 17.928 1.00 93.94 84 SER A O 1
ATOM 691 N N . LEU A 1 85 ? -26.126 -2.782 17.414 1.00 94.38 85 LEU A N 1
ATOM 692 C CA . LEU A 1 85 ? -26.033 -3.023 15.978 1.00 94.38 85 LEU A CA 1
ATOM 693 C C . LEU A 1 85 ? -24.971 -2.124 15.330 1.00 94.38 85 LEU A C 1
ATOM 695 O O . LEU A 1 85 ? -24.133 -2.635 14.578 1.00 94.38 85 LEU A O 1
ATOM 699 N N . CYS A 1 86 ? -24.953 -0.830 15.660 1.00 95.44 86 CYS A N 1
ATOM 700 C CA . CYS A 1 86 ? -23.949 0.126 15.184 1.00 95.44 86 CYS A CA 1
ATOM 701 C C . CYS A 1 86 ? -22.535 -0.298 15.597 1.00 95.44 86 CYS A C 1
ATOM 703 O O . CYS A 1 86 ? -21.670 -0.471 14.737 1.00 95.44 86 CYS A O 1
ATOM 705 N N . ILE A 1 87 ? -22.325 -0.604 16.883 1.00 96.31 87 ILE A N 1
ATOM 706 C CA . ILE A 1 87 ? -21.035 -1.077 17.411 1.00 96.31 87 ILE A CA 1
ATOM 707 C C . ILE A 1 87 ? -20.608 -2.372 16.708 1.00 96.31 87 ILE A C 1
ATOM 709 O O . ILE A 1 87 ? -19.479 -2.484 16.234 1.00 96.31 87 ILE A O 1
ATOM 713 N N . THR A 1 88 ? -21.505 -3.353 16.568 1.00 96.00 88 THR A N 1
ATOM 714 C CA . THR A 1 88 ? -21.174 -4.618 15.887 1.00 96.00 88 THR A CA 1
ATOM 715 C C . THR A 1 88 ? -20.785 -4.380 14.422 1.00 96.00 88 THR A C 1
ATOM 717 O O . THR A 1 88 ? -19.856 -5.006 13.903 1.00 96.00 88 THR A O 1
ATOM 720 N N . THR A 1 89 ? -21.470 -3.461 13.740 1.00 95.00 89 THR A N 1
ATOM 721 C CA . THR A 1 89 ? -21.180 -3.083 12.349 1.00 95.00 89 THR A CA 1
ATOM 722 C C . THR A 1 89 ? -19.844 -2.350 12.229 1.00 95.00 89 THR A C 1
ATOM 724 O O . THR A 1 89 ? -19.079 -2.630 11.299 1.00 95.00 89 THR A O 1
ATOM 727 N N . CYS A 1 90 ? -19.519 -1.486 13.195 1.00 95.56 90 CYS A N 1
ATOM 728 C CA . CYS A 1 90 ? -18.217 -0.838 13.320 1.00 95.56 90 CYS A CA 1
ATOM 729 C C . CYS A 1 90 ? -17.097 -1.884 13.446 1.00 95.56 90 CYS A C 1
ATOM 731 O O . CYS A 1 90 ? -16.161 -1.871 12.643 1.00 95.56 90 CYS A O 1
ATOM 733 N N . VAL A 1 91 ? -17.244 -2.862 14.351 1.00 94.25 91 VAL A N 1
ATOM 734 C CA . VAL A 1 91 ? -16.267 -3.951 14.537 1.00 94.25 91 VAL A CA 1
ATOM 735 C C . VAL A 1 91 ? -16.077 -4.763 13.258 1.00 94.25 91 VAL A C 1
ATOM 737 O O . VAL A 1 91 ? -14.947 -4.973 12.819 1.00 94.25 91 VAL A O 1
ATOM 740 N N . ARG A 1 92 ? -17.163 -5.182 12.600 1.00 92.25 92 ARG A N 1
ATOM 741 C CA . ARG A 1 92 ? -17.079 -5.926 11.328 1.00 92.25 92 ARG A CA 1
ATOM 742 C C . ARG A 1 92 ? -16.369 -5.126 10.238 1.00 92.25 92 ARG A C 1
ATOM 744 O O . ARG A 1 92 ? -15.548 -5.673 9.503 1.00 92.25 92 ARG A O 1
ATOM 751 N N . SER A 1 93 ? -16.670 -3.835 10.135 1.00 91.69 93 SER A N 1
ATOM 752 C CA . SER A 1 93 ? -16.040 -2.950 9.156 1.00 91.69 93 SER A CA 1
ATOM 753 C C . SER A 1 93 ? -14.561 -2.726 9.443 1.00 91.69 93 SER A C 1
ATOM 755 O O . SER A 1 93 ? -13.768 -2.713 8.502 1.00 91.69 93 SER A O 1
ATOM 757 N N . TYR A 1 94 ? -14.177 -2.607 10.714 1.00 90.50 94 TYR A N 1
ATOM 758 C CA . TYR A 1 94 ? -12.778 -2.552 11.122 1.00 90.50 94 TYR A CA 1
ATOM 759 C C . TYR A 1 94 ? -12.037 -3.831 10.725 1.00 90.50 94 TYR A C 1
ATOM 761 O O . TYR A 1 94 ? -11.044 -3.750 10.010 1.00 90.50 94 TYR A O 1
ATOM 769 N N . LEU A 1 95 ? -12.573 -5.005 11.076 1.00 86.62 95 LEU A N 1
ATOM 770 C CA . LEU A 1 95 ? -11.955 -6.298 10.753 1.00 86.62 95 LEU A CA 1
ATOM 771 C C . LEU A 1 95 ? -11.802 -6.528 9.245 1.00 86.62 95 LEU A C 1
ATOM 773 O O . LEU A 1 95 ? -10.811 -7.091 8.790 1.00 86.62 95 LEU A O 1
ATOM 777 N N . ARG A 1 96 ? -12.772 -6.084 8.445 1.00 85.69 96 ARG A N 1
ATOM 778 C CA . ARG A 1 96 ? -12.673 -6.142 6.982 1.00 85.69 96 ARG A CA 1
ATOM 779 C C . ARG A 1 96 ? -11.572 -5.228 6.445 1.00 85.69 96 ARG A C 1
ATOM 781 O O . ARG A 1 96 ? -10.868 -5.626 5.525 1.00 85.69 96 ARG A O 1
ATOM 788 N N . LYS A 1 97 ? -11.412 -4.027 7.013 1.00 83.00 97 LYS A N 1
ATOM 789 C CA . LYS A 1 97 ? -10.336 -3.099 6.633 1.00 83.00 97 LYS A CA 1
ATOM 790 C C . LYS A 1 97 ? -8.963 -3.643 7.026 1.00 83.00 97 LYS A C 1
ATOM 792 O O . LYS A 1 97 ? -8.063 -3.619 6.196 1.00 83.00 97 LYS A O 1
ATOM 797 N N . THR A 1 98 ? -8.814 -4.190 8.232 1.00 76.56 98 THR A N 1
ATOM 798 C CA . THR A 1 98 ? -7.532 -4.748 8.695 1.00 76.56 98 THR A CA 1
ATOM 799 C C . THR A 1 98 ? -7.095 -5.988 7.925 1.00 76.56 98 THR A C 1
ATOM 801 O O . THR A 1 98 ? -5.901 -6.214 7.774 1.00 76.56 98 THR A O 1
ATOM 804 N N . ARG A 1 99 ? -8.037 -6.746 7.356 1.00 74.69 99 ARG A N 1
ATOM 805 C CA . ARG A 1 99 ? -7.757 -7.877 6.455 1.00 74.69 99 ARG A CA 1
ATOM 806 C C . ARG A 1 99 ? -7.495 -7.481 4.995 1.00 74.69 99 ARG A C 1
ATOM 808 O O . ARG A 1 99 ? -7.303 -8.365 4.165 1.00 74.69 99 ARG A O 1
ATOM 815 N N . SER A 1 100 ? -7.522 -6.191 4.657 1.00 76.31 100 SER A N 1
ATOM 816 C CA . SER A 1 100 ? -7.214 -5.720 3.302 1.00 76.31 100 SER A CA 1
ATOM 817 C C . SER A 1 100 ? -5.779 -6.072 2.904 1.00 76.31 100 SER A C 1
ATOM 819 O O . SER A 1 100 ? -4.877 -6.032 3.740 1.00 76.31 100 SER A O 1
ATOM 821 N N . GLN A 1 101 ? -5.551 -6.328 1.613 1.00 65.94 101 GLN A N 1
ATOM 822 C CA . GLN A 1 101 ? -4.216 -6.555 1.053 1.00 65.94 101 GLN A CA 1
ATOM 823 C C . GLN A 1 101 ? -3.252 -5.404 1.379 1.00 65.94 101 GLN A C 1
ATOM 825 O O . GLN A 1 101 ? -2.099 -5.658 1.697 1.00 65.94 101 GLN A O 1
ATOM 830 N N . ALA A 1 102 ? -3.726 -4.153 1.391 1.00 73.00 102 ALA A N 1
ATOM 831 C CA . ALA A 1 102 ? -2.904 -3.005 1.782 1.00 73.00 102 ALA A CA 1
ATOM 832 C C . ALA A 1 102 ? -2.429 -3.107 3.242 1.00 73.00 102 ALA A C 1
ATOM 834 O O . ALA A 1 102 ? -1.252 -2.918 3.528 1.00 73.00 102 ALA A O 1
ATOM 835 N N . ASN A 1 103 ? -3.324 -3.481 4.159 1.00 72.81 103 ASN A N 1
ATOM 836 C CA . ASN A 1 103 ? -2.978 -3.639 5.571 1.00 72.81 103 ASN A CA 1
ATOM 837 C C . ASN A 1 103 ? -2.103 -4.870 5.813 1.00 72.81 103 ASN A C 1
ATOM 839 O O . ASN A 1 103 ? -1.235 -4.822 6.676 1.00 72.81 103 ASN A O 1
ATOM 843 N N . TYR A 1 104 ? -2.281 -5.938 5.031 1.00 76.94 104 TYR A N 1
ATOM 844 C CA . TYR A 1 104 ? -1.348 -7.060 5.028 1.00 76.94 104 TYR A CA 1
ATOM 845 C C . TYR A 1 104 ? 0.056 -6.601 4.621 1.00 76.94 104 TYR A C 1
ATOM 847 O O . TYR A 1 104 ? 0.995 -6.854 5.362 1.00 76.94 104 TYR A O 1
ATOM 855 N N . MET A 1 105 ? 0.184 -5.850 3.520 1.00 72.69 105 MET A N 1
ATOM 856 C CA . MET A 1 105 ? 1.473 -5.323 3.056 1.00 72.69 105 MET A CA 1
ATOM 857 C C . MET A 1 105 ? 2.150 -4.442 4.111 1.00 72.69 105 MET A C 1
ATOM 859 O O . MET A 1 105 ? 3.345 -4.597 4.330 1.00 72.69 105 MET A O 1
ATOM 863 N N . PHE A 1 106 ? 1.405 -3.575 4.805 1.00 75.00 106 PHE A N 1
ATOM 864 C CA . PHE A 1 106 ? 1.942 -2.789 5.926 1.00 75.00 106 PHE A CA 1
ATOM 865 C C . PHE A 1 106 ? 2.309 -3.644 7.144 1.00 75.00 106 PHE A C 1
ATOM 867 O O . PHE A 1 106 ? 3.275 -3.348 7.835 1.00 75.00 106 PHE A O 1
ATOM 874 N N . ALA A 1 107 ? 1.556 -4.705 7.430 1.00 74.19 107 ALA A N 1
ATOM 875 C CA . ALA A 1 107 ? 1.862 -5.597 8.545 1.00 74.19 107 ALA A CA 1
ATOM 876 C C . ALA A 1 107 ? 3.083 -6.490 8.268 1.00 74.19 107 ALA A C 1
ATOM 878 O O . ALA A 1 107 ? 3.733 -6.941 9.208 1.00 74.19 107 ALA A O 1
ATOM 879 N N . THR A 1 108 ? 3.380 -6.769 6.996 1.00 79.88 108 THR A N 1
ATOM 880 C CA . THR A 1 108 ? 4.509 -7.611 6.580 1.00 79.88 108 THR A CA 1
ATOM 881 C C . THR A 1 108 ? 5.703 -6.827 6.053 1.00 79.88 108 THR A C 1
ATOM 883 O O . THR A 1 108 ? 6.722 -7.443 5.751 1.00 79.88 108 THR A O 1
ATOM 886 N N . CYS A 1 109 ? 5.602 -5.506 5.885 1.00 84.94 109 CYS A N 1
ATOM 887 C CA . CYS A 1 109 ? 6.724 -4.723 5.388 1.00 84.94 109 CYS A CA 1
ATOM 888 C C . CYS A 1 109 ? 7.857 -4.706 6.414 1.00 84.94 109 CYS A C 1
ATOM 890 O O . CYS A 1 109 ? 7.636 -4.599 7.621 1.00 84.94 109 CYS A O 1
ATOM 892 N N . THR A 1 110 ? 9.081 -4.795 5.915 1.00 88.19 110 THR A N 1
ATOM 893 C CA . THR A 1 110 ? 10.293 -4.716 6.725 1.00 88.19 110 THR A CA 1
ATOM 894 C C . THR A 1 110 ? 10.911 -3.339 6.552 1.00 88.19 110 THR A C 1
ATOM 896 O O . THR A 1 110 ? 10.921 -2.802 5.444 1.00 88.19 110 THR A O 1
ATOM 899 N N . SER A 1 111 ? 11.409 -2.764 7.649 1.00 89.81 111 SER A N 1
ATOM 900 C CA . SER A 1 111 ? 12.133 -1.497 7.583 1.00 89.81 111 SER A CA 1
ATOM 901 C C . SER A 1 111 ? 13.376 -1.647 6.713 1.00 89.81 111 SER A C 1
ATOM 903 O O . SER A 1 111 ? 14.130 -2.606 6.860 1.00 89.81 111 SER A O 1
ATOM 905 N N . LEU A 1 112 ? 13.600 -0.679 5.832 1.00 90.31 112 LEU A N 1
ATOM 906 C CA . LEU A 1 112 ? 14.819 -0.592 5.032 1.00 90.31 112 LEU A CA 1
ATOM 907 C C . LEU A 1 112 ? 16.036 -0.185 5.879 1.00 90.31 112 LEU A C 1
ATOM 909 O O . LEU A 1 112 ? 17.157 -0.546 5.532 1.00 90.31 112 LEU A O 1
ATOM 913 N N . ASP A 1 113 ? 15.789 0.458 7.021 1.00 91.12 113 ASP A N 1
ATOM 914 C CA . ASP A 1 113 ? 16.784 0.800 8.045 1.00 91.12 113 ASP A CA 1
ATOM 915 C C . ASP A 1 113 ? 16.982 -0.336 9.063 1.00 91.12 113 ASP A C 1
ATOM 917 O O . ASP A 1 113 ? 17.521 -0.125 10.148 1.00 91.12 113 ASP A O 1
ATOM 921 N N . LEU A 1 114 ? 16.487 -1.544 8.766 1.00 90.50 114 LEU A N 1
ATOM 922 C CA . LEU A 1 114 ? 16.754 -2.707 9.603 1.00 90.50 114 LEU A CA 1
ATOM 923 C C . LEU A 1 114 ? 18.256 -2.991 9.582 1.00 90.50 114 LEU A C 1
ATOM 925 O O . LEU A 1 114 ? 18.808 -3.270 8.518 1.00 90.50 114 LEU A O 1
ATOM 929 N N . ASP A 1 115 ? 18.876 -2.924 10.755 1.00 91.75 115 ASP A N 1
ATOM 930 C CA . ASP A 1 115 ? 20.286 -3.241 10.940 1.00 91.75 115 ASP A CA 1
ATOM 931 C C . ASP A 1 115 ? 20.506 -4.755 10.821 1.00 91.75 115 ASP A C 1
ATOM 933 O O . ASP A 1 115 ? 19.800 -5.548 11.456 1.00 91.75 115 ASP A O 1
ATOM 937 N N . LEU A 1 116 ? 21.427 -5.162 9.950 1.00 86.81 116 LEU A N 1
ATOM 938 C CA . LEU A 1 116 ? 21.668 -6.565 9.610 1.00 86.81 116 LEU A CA 1
ATOM 939 C C . LEU A 1 116 ? 22.972 -7.114 10.195 1.00 86.81 116 LEU A C 1
ATOM 941 O O . LEU A 1 116 ? 23.173 -8.330 10.158 1.00 86.81 116 LEU A O 1
ATOM 945 N N . SER A 1 117 ? 23.850 -6.265 10.729 1.00 85.56 117 SER A N 1
ATOM 946 C CA . SER A 1 117 ? 25.109 -6.692 11.345 1.00 85.56 117 SER A CA 1
ATOM 947 C C . SER A 1 117 ? 25.523 -5.776 12.489 1.00 85.56 117 SER A C 1
ATOM 949 O O . SER A 1 117 ? 25.026 -4.672 12.613 1.00 85.56 117 SER A O 1
ATOM 951 N N . GLU A 1 118 ? 26.478 -6.215 13.307 1.00 80.69 118 GLU A N 1
ATOM 952 C CA . GLU A 1 118 ? 27.068 -5.363 14.351 1.00 80.69 118 GLU A CA 1
ATOM 953 C C . GLU A 1 118 ? 27.975 -4.254 13.779 1.00 80.69 118 GLU A C 1
ATOM 955 O O . GLU A 1 118 ? 28.310 -3.308 14.490 1.00 80.69 118 GLU A O 1
ATOM 960 N N . ASP A 1 119 ? 28.356 -4.355 12.500 1.00 78.12 119 ASP A N 1
ATOM 961 C CA . ASP A 1 119 ? 29.136 -3.339 11.795 1.00 78.12 119 ASP A CA 1
ATOM 962 C C . ASP A 1 119 ? 28.257 -2.148 11.372 1.00 78.12 119 ASP A C 1
ATOM 964 O O . ASP A 1 119 ? 27.211 -2.320 10.737 1.00 78.12 119 ASP A O 1
ATOM 968 N N . GLU A 1 120 ? 28.713 -0.927 11.672 1.00 77.69 120 GLU A N 1
ATOM 969 C CA . GLU A 1 120 ? 28.020 0.310 11.292 1.00 77.69 120 GLU A CA 1
ATOM 970 C C . GLU A 1 120 ? 27.830 0.414 9.766 1.00 77.69 120 GLU A C 1
ATOM 972 O O . GLU A 1 120 ? 28.784 0.347 8.989 1.00 77.69 120 GLU A O 1
ATOM 977 N N . GLY A 1 121 ? 26.585 0.654 9.336 1.00 76.50 121 GLY A N 1
ATOM 978 C CA . GLY A 1 121 ? 26.235 0.970 7.944 1.00 76.50 121 GLY A CA 1
ATOM 979 C C . GLY A 1 121 ? 25.606 -0.171 7.134 1.00 76.50 121 GLY A C 1
ATOM 980 O O . GLY A 1 121 ? 25.211 0.049 5.987 1.00 76.50 121 GLY A O 1
ATOM 981 N N . CYS A 1 122 ? 25.452 -1.362 7.713 1.00 85.62 122 CYS A N 1
ATOM 982 C CA . CYS A 1 122 ? 24.837 -2.524 7.065 1.00 85.62 122 CYS A CA 1
ATOM 983 C C . CYS A 1 122 ? 23.316 -2.587 7.283 1.00 85.62 122 CYS A C 1
ATOM 985 O O . CYS A 1 122 ? 22.792 -3.448 7.989 1.00 85.62 122 CYS A O 1
ATOM 987 N N . TYR A 1 123 ? 22.585 -1.694 6.619 1.00 91.50 123 TYR A N 1
ATOM 988 C CA . TYR A 1 123 ? 21.118 -1.694 6.633 1.00 91.50 123 TYR A CA 1
ATOM 989 C C . TYR A 1 123 ? 20.526 -2.548 5.510 1.00 91.50 123 TYR A C 1
ATOM 991 O O . TYR A 1 123 ? 21.143 -2.705 4.455 1.00 91.50 123 TYR A O 1
ATOM 999 N N . LEU A 1 124 ? 19.289 -3.029 5.664 1.00 90.19 124 LEU A N 1
ATOM 1000 C CA . LEU A 1 124 ? 18.588 -3.794 4.625 1.00 90.19 124 LEU A CA 1
ATOM 1001 C C . LEU A 1 124 ? 18.594 -3.101 3.253 1.00 90.19 124 LEU A C 1
ATOM 1003 O O . LEU A 1 124 ? 18.774 -3.776 2.240 1.00 90.19 124 LEU A O 1
ATOM 1007 N N . ILE A 1 125 ? 18.468 -1.770 3.206 1.00 91.25 125 ILE A N 1
ATOM 1008 C CA . ILE A 1 125 ? 18.530 -1.003 1.953 1.00 91.25 125 ILE A CA 1
ATOM 1009 C C . ILE A 1 125 ? 19.824 -1.227 1.167 1.00 91.25 125 ILE A C 1
ATOM 1011 O O . ILE A 1 125 ? 19.790 -1.249 -0.060 1.00 91.25 125 ILE A O 1
ATOM 1015 N N . SER A 1 126 ? 20.950 -1.443 1.849 1.00 87.75 126 SER A N 1
ATOM 1016 C CA . SER A 1 126 ? 22.252 -1.637 1.201 1.00 87.75 126 SER A CA 1
ATOM 1017 C C . SER A 1 126 ? 22.324 -2.926 0.371 1.00 87.75 126 SER A C 1
ATOM 1019 O O . SER A 1 126 ? 23.130 -3.018 -0.552 1.00 87.75 126 SER A O 1
ATOM 1021 N N . LEU A 1 127 ? 21.452 -3.900 0.655 1.00 87.31 127 LEU A N 1
ATOM 1022 C CA . LEU A 1 127 ? 21.354 -5.165 -0.078 1.00 87.31 127 LEU A CA 1
ATOM 1023 C C . LEU A 1 127 ? 20.340 -5.122 -1.230 1.00 87.31 127 LEU A C 1
ATOM 1025 O O . LEU A 1 127 ? 20.299 -6.042 -2.051 1.00 87.31 127 LEU A O 1
ATOM 1029 N N . VAL A 1 128 ? 19.498 -4.088 -1.298 1.00 88.38 128 VAL A N 1
ATOM 1030 C CA . VAL A 1 128 ? 18.469 -3.971 -2.334 1.00 88.38 128 VAL A CA 1
ATOM 1031 C C . VAL A 1 128 ? 19.122 -3.530 -3.641 1.00 88.38 128 VAL A C 1
ATOM 1033 O O . VAL A 1 128 ? 19.563 -2.393 -3.789 1.00 88.38 128 VAL A O 1
ATOM 1036 N N . GLN A 1 129 ? 19.172 -4.437 -4.616 1.00 85.44 129 GLN A N 1
ATOM 1037 C CA . GLN A 1 129 ? 19.744 -4.150 -5.930 1.00 85.44 129 GLN A CA 1
ATOM 1038 C C . GLN A 1 129 ? 18.825 -3.243 -6.754 1.00 85.44 129 GLN A C 1
ATOM 1040 O O . GLN A 1 129 ? 17.615 -3.472 -6.844 1.00 85.44 129 GLN A O 1
ATOM 1045 N N . ASN A 1 130 ? 19.415 -2.240 -7.410 1.00 84.31 130 ASN A N 1
ATOM 1046 C CA . ASN A 1 130 ? 18.718 -1.493 -8.446 1.00 84.31 130 ASN A CA 1
ATOM 1047 C C . ASN A 1 130 ? 18.736 -2.299 -9.755 1.00 84.31 130 ASN A C 1
ATOM 1049 O O . ASN A 1 130 ? 19.765 -2.403 -10.416 1.00 84.31 130 ASN A O 1
ATOM 1053 N N . ASN A 1 131 ? 17.580 -2.844 -10.132 1.00 84.38 131 ASN A N 1
ATOM 1054 C CA . ASN A 1 131 ? 17.417 -3.652 -11.345 1.00 84.38 131 ASN A CA 1
ATOM 1055 C C . ASN A 1 131 ? 17.056 -2.821 -12.589 1.00 84.38 131 ASN A C 1
ATOM 1057 O O . ASN A 1 131 ? 16.688 -3.376 -13.627 1.00 84.38 131 ASN A O 1
ATOM 1061 N N . GLN A 1 132 ? 17.099 -1.493 -12.500 1.00 87.38 132 GLN A N 1
ATOM 1062 C CA . GLN A 1 132 ? 16.874 -0.623 -13.645 1.00 87.38 132 GLN A CA 1
ATOM 1063 C C . GLN A 1 132 ? 18.109 -0.638 -14.553 1.00 87.38 132 GLN A C 1
ATOM 1065 O O . GLN A 1 132 ? 19.197 -0.228 -14.153 1.00 87.38 132 GLN A O 1
ATOM 1070 N N . ALA A 1 133 ? 17.920 -1.071 -15.802 1.00 82.75 133 ALA A N 1
ATOM 1071 C CA . ALA A 1 133 ? 19.001 -1.221 -16.780 1.00 82.75 133 ALA A CA 1
ATOM 1072 C C . ALA A 1 133 ? 19.801 0.072 -17.020 1.00 82.75 133 ALA A C 1
ATOM 1074 O O . ALA A 1 133 ? 20.988 0.019 -17.303 1.00 82.75 133 ALA A O 1
ATOM 1075 N N . GLU A 1 134 ? 19.179 1.240 -16.865 1.00 82.12 134 GLU A N 1
ATOM 1076 C CA . GLU A 1 134 ? 19.824 2.545 -17.060 1.00 82.12 134 GLU A CA 1
ATOM 1077 C C . GLU A 1 134 ? 20.950 2.858 -16.061 1.00 82.12 134 GLU A C 1
ATOM 1079 O O . GLU A 1 134 ? 21.818 3.678 -16.361 1.00 82.12 134 GLU A O 1
ATOM 1084 N N . PHE A 1 135 ? 20.972 2.179 -14.909 1.00 82.75 135 PHE A N 1
ATOM 1085 C CA . PHE A 1 135 ? 22.036 2.298 -13.910 1.00 82.75 135 PHE A CA 1
ATOM 1086 C C . PHE A 1 135 ? 23.132 1.238 -14.072 1.00 82.75 135 PHE A C 1
ATOM 1088 O O . PHE A 1 135 ? 24.118 1.279 -13.338 1.00 82.75 135 PHE A O 1
ATOM 1095 N N . ASP A 1 136 ? 23.000 0.312 -15.029 1.00 87.69 136 ASP A N 1
ATOM 1096 C CA . ASP A 1 136 ? 24.058 -0.637 -15.370 1.00 87.69 136 ASP A CA 1
ATOM 1097 C C . ASP A 1 136 ? 25.131 0.071 -16.225 1.00 87.69 136 ASP A C 1
ATOM 1099 O O . ASP A 1 136 ? 24.845 0.514 -17.348 1.00 87.69 136 ASP A O 1
ATOM 1103 N N . PRO A 1 137 ? 26.391 0.166 -15.749 1.00 87.69 137 PRO A N 1
ATOM 1104 C CA . PRO A 1 137 ? 27.484 0.741 -16.525 1.00 87.69 137 PRO A CA 1
ATOM 1105 C C . PRO A 1 137 ? 27.637 0.094 -17.904 1.00 87.69 137 PRO A C 1
ATOM 1107 O O . PRO A 1 137 ? 27.918 0.797 -18.877 1.00 87.69 137 PRO A O 1
ATOM 1110 N N . LYS A 1 138 ? 27.402 -1.219 -18.014 1.00 90.12 138 LYS A N 1
ATOM 1111 C CA . LYS A 1 138 ? 27.466 -1.946 -19.283 1.00 90.12 138 LYS A CA 1
ATOM 1112 C C . LYS A 1 138 ? 26.389 -1.460 -20.246 1.00 90.12 138 LYS A C 1
ATOM 1114 O O . LYS A 1 138 ? 26.715 -1.115 -21.379 1.00 90.12 138 LYS A O 1
ATOM 1119 N N . TRP A 1 139 ? 25.141 -1.360 -19.791 1.00 89.44 139 TRP A N 1
ATOM 1120 C CA . TRP A 1 139 ? 24.042 -0.841 -20.608 1.00 89.44 139 TRP A CA 1
ATOM 1121 C C . TRP A 1 139 ? 24.325 0.586 -21.086 1.00 89.44 139 TRP A C 1
ATOM 1123 O O . TRP A 1 139 ? 24.138 0.903 -22.261 1.00 89.44 139 TRP A O 1
ATOM 1133 N N . SER A 1 140 ? 24.847 1.440 -20.198 1.00 87.75 140 SER A N 1
ATOM 1134 C CA . SER A 1 140 ? 25.197 2.822 -20.545 1.00 87.75 140 SER A CA 1
ATOM 1135 C C . SER A 1 140 ? 26.288 2.895 -21.622 1.00 87.75 140 SER A C 1
ATOM 1137 O O . SER A 1 140 ? 26.222 3.726 -22.534 1.00 87.75 140 SER A O 1
ATOM 1139 N N . PHE A 1 141 ? 27.272 1.995 -21.550 1.00 90.38 141 PHE A N 1
ATOM 1140 C CA . PHE A 1 141 ? 28.350 1.892 -22.522 1.00 90.38 141 PHE A CA 1
ATOM 1141 C C . PHE A 1 141 ? 27.837 1.381 -23.872 1.00 90.38 141 PHE A C 1
ATOM 1143 O O . PHE A 1 141 ? 28.077 2.024 -24.893 1.00 90.38 141 PHE A O 1
ATOM 1150 N N . GLU A 1 142 ? 27.071 0.288 -23.876 1.00 89.62 142 GLU A N 1
ATOM 1151 C CA . GLU A 1 142 ? 26.467 -0.289 -25.083 1.00 89.62 142 GLU A CA 1
ATOM 1152 C C . G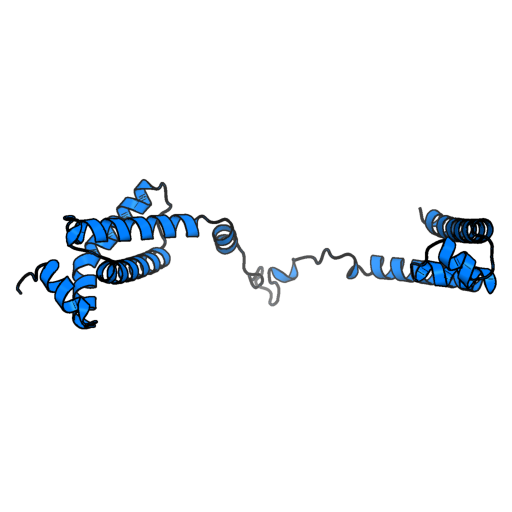LU A 1 142 ? 25.552 0.717 -25.792 1.00 89.62 142 GLU A C 1
ATOM 1154 O O . GLU A 1 142 ? 25.624 0.880 -27.013 1.00 89.62 142 GLU A O 1
ATOM 1159 N N . LEU A 1 143 ? 24.743 1.466 -25.034 1.00 88.62 143 LEU A N 1
ATOM 1160 C CA . LEU A 1 143 ? 23.908 2.531 -25.584 1.00 88.62 143 LEU A CA 1
ATOM 1161 C C . LEU A 1 143 ? 24.757 3.624 -26.244 1.00 88.62 143 LEU A C 1
ATOM 1163 O O . LEU A 1 143 ? 24.439 4.071 -27.349 1.00 88.62 143 LEU A O 1
ATOM 1167 N N . LYS A 1 144 ? 25.836 4.061 -25.587 1.00 89.25 144 LYS A N 1
ATOM 1168 C CA . LYS A 1 144 ? 26.735 5.092 -26.119 1.00 89.25 144 LYS A CA 1
ATOM 1169 C C . LYS A 1 144 ? 27.446 4.621 -27.389 1.00 89.25 1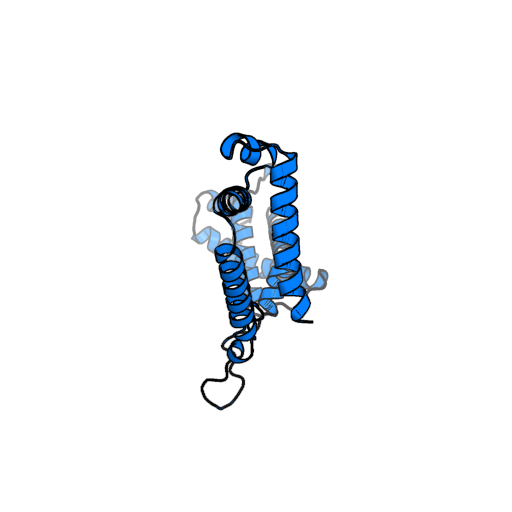44 LYS A C 1
ATOM 1171 O O . LYS A 1 144 ? 27.539 5.389 -28.347 1.00 89.25 144 LYS A O 1
ATOM 1176 N N . GLU A 1 145 ? 27.904 3.372 -27.431 1.00 89.69 145 GLU A N 1
ATOM 1177 C CA . GLU A 1 145 ? 28.482 2.773 -28.638 1.00 89.69 145 GLU A CA 1
ATOM 1178 C C . GLU A 1 145 ? 27.469 2.710 -29.783 1.00 89.69 145 GLU A C 1
ATOM 1180 O O . GLU A 1 145 ? 27.773 3.137 -30.900 1.00 89.69 145 GLU A O 1
ATOM 1185 N N . ALA A 1 146 ? 26.247 2.247 -29.510 1.00 87.19 146 ALA A N 1
ATOM 1186 C CA . ALA A 1 146 ? 25.180 2.201 -30.504 1.00 87.19 146 ALA A CA 1
ATOM 1187 C C . ALA A 1 146 ? 24.869 3.601 -31.060 1.00 87.19 146 ALA A C 1
ATOM 1189 O O . ALA A 1 146 ? 24.734 3.779 -32.271 1.00 87.19 146 ALA A O 1
ATOM 1190 N N . GLN A 1 147 ? 24.818 4.621 -30.199 1.00 89.06 147 GLN A N 1
ATOM 1191 C CA . GLN A 1 147 ? 24.619 6.010 -30.618 1.00 89.06 147 GLN A CA 1
ATOM 1192 C C . GLN A 1 147 ? 25.765 6.538 -31.488 1.00 89.06 147 GLN A C 1
ATOM 1194 O O . GLN A 1 147 ? 25.505 7.232 -32.471 1.00 89.06 147 GLN A O 1
ATOM 1199 N N . ASN A 1 148 ? 27.019 6.224 -31.154 1.00 89.94 148 ASN A N 1
ATOM 1200 C CA . ASN A 1 148 ? 28.176 6.638 -31.951 1.00 89.94 148 ASN A CA 1
ATOM 1201 C C . ASN A 1 148 ? 28.156 5.998 -33.342 1.00 89.94 148 ASN A C 1
ATOM 1203 O O . ASN A 1 148 ? 28.289 6.706 -34.335 1.00 89.94 148 ASN A O 1
ATOM 1207 N N . LYS A 1 149 ? 27.868 4.697 -33.424 1.00 86.19 149 LYS A N 1
ATOM 1208 C CA . LYS A 1 149 ? 27.700 3.982 -34.697 1.00 86.19 149 LYS A CA 1
ATOM 1209 C C . LYS A 1 149 ? 26.599 4.589 -35.569 1.00 86.19 149 LYS A C 1
ATOM 1211 O O . LYS A 1 149 ? 26.776 4.761 -36.771 1.00 86.19 149 LYS A O 1
ATOM 1216 N N . VAL A 1 150 ? 25.466 4.970 -34.973 1.00 86.62 150 VAL A N 1
ATOM 1217 C CA . VAL A 1 150 ? 24.396 5.673 -35.702 1.00 86.62 150 VAL A CA 1
ATOM 1218 C C . VAL A 1 150 ? 24.890 7.018 -36.241 1.00 86.62 150 VAL A C 1
ATOM 1220 O O . VAL A 1 150 ? 24.606 7.342 -37.392 1.00 86.62 150 VAL A O 1
ATOM 1223 N N . LYS A 1 151 ? 25.653 7.788 -35.453 1.00 87.75 151 LYS A N 1
ATOM 1224 C CA . LYS A 1 151 ? 26.235 9.064 -35.905 1.00 87.75 151 LYS A CA 1
ATOM 1225 C C . LYS A 1 151 ? 27.235 8.881 -37.047 1.00 87.75 151 LYS A C 1
ATOM 1227 O O . LYS A 1 151 ? 27.254 9.700 -37.960 1.00 87.75 151 LYS A O 1
ATOM 1232 N N . GLU A 1 152 ? 28.039 7.821 -37.019 1.00 87.81 152 GLU A N 1
ATOM 1233 C CA . GLU A 1 152 ? 28.962 7.485 -38.111 1.00 87.81 152 GLU A CA 1
ATOM 1234 C C . GLU A 1 152 ? 28.212 7.195 -39.413 1.00 87.81 152 GLU A C 1
ATOM 1236 O O . GLU A 1 152 ? 28.584 7.715 -40.463 1.00 87.81 152 GLU A O 1
ATOM 1241 N N . VAL A 1 153 ? 27.114 6.435 -39.346 1.00 86.06 153 VAL A N 1
ATOM 1242 C CA . VAL A 1 153 ? 26.242 6.197 -40.508 1.00 86.06 153 VAL A CA 1
ATOM 1243 C C . VAL A 1 153 ? 25.627 7.499 -41.002 1.00 86.06 153 VAL A C 1
ATOM 1245 O O . VAL A 1 153 ? 25.642 7.758 -42.200 1.00 86.06 153 VAL A O 1
ATOM 1248 N N . GLU A 1 154 ? 25.117 8.336 -40.096 1.00 86.31 154 GLU A N 1
ATOM 1249 C CA . GLU A 1 154 ? 24.544 9.639 -40.447 1.00 86.31 154 GLU A CA 1
ATOM 1250 C C . GLU A 1 154 ? 25.552 10.565 -41.138 1.00 86.31 154 GLU A C 1
ATOM 1252 O O . GLU A 1 154 ? 25.159 11.330 -42.016 1.00 86.31 154 GLU A O 1
ATOM 1257 N N . ALA A 1 155 ? 26.839 10.482 -40.785 1.00 86.75 155 ALA A N 1
ATOM 1258 C CA . ALA A 1 155 ? 27.906 11.258 -41.414 1.00 86.75 155 ALA A CA 1
ATOM 1259 C C . ALA A 1 155 ? 28.253 10.789 -42.841 1.00 86.75 155 ALA A C 1
ATOM 1261 O O . ALA A 1 155 ? 28.839 11.555 -43.602 1.00 86.75 155 ALA A O 1
ATOM 1262 N N . GLN A 1 156 ? 27.899 9.554 -43.208 1.00 87.00 156 GLN A N 1
ATOM 1263 C CA . GLN A 1 156 ? 28.127 8.984 -44.543 1.00 87.00 156 GLN A CA 1
ATOM 1264 C C . GLN A 1 156 ? 26.939 9.176 -45.499 1.00 87.00 156 GLN A C 1
ATOM 1266 O O . GLN A 1 156 ? 27.056 8.859 -46.685 1.00 87.00 156 GLN A O 1
ATOM 1271 N N . LEU A 1 157 ? 25.796 9.663 -45.005 1.00 88.69 157 LEU A N 1
ATOM 1272 C CA . LEU A 1 157 ? 24.622 9.945 -45.833 1.00 88.69 157 LEU A CA 1
ATOM 1273 C C . LEU A 1 157 ? 24.885 11.145 -46.747 1.00 88.69 157 LEU A C 1
ATOM 1275 O O . LEU A 1 157 ? 25.503 12.129 -46.334 1.00 88.69 157 LEU A O 1
ATOM 1279 N N . SER A 1 158 ? 24.361 11.094 -47.973 1.00 89.75 158 SER A N 1
ATOM 1280 C CA . SER A 1 158 ? 24.287 12.299 -48.805 1.00 89.75 158 SER A CA 1
ATOM 1281 C C . SER A 1 158 ? 23.332 13.328 -48.187 1.00 89.75 158 SER A C 1
ATOM 1283 O O . SER A 1 158 ? 22.510 12.988 -47.335 1.00 89.75 158 SER A O 1
ATOM 1285 N N . GLU A 1 159 ? 23.404 14.584 -48.629 1.00 87.12 159 GLU A N 1
ATOM 1286 C CA . GLU A 1 159 ? 22.514 15.642 -48.128 1.00 87.12 159 GLU A CA 1
ATOM 1287 C C . GLU A 1 159 ? 21.027 15.267 -48.301 1.00 87.12 159 GLU A C 1
ATOM 1289 O O . GLU A 1 159 ? 20.252 15.345 -47.346 1.00 87.12 159 GLU A O 1
ATOM 1294 N N . ASP A 1 160 ? 20.659 14.727 -49.467 1.00 85.88 160 ASP A N 1
ATOM 1295 C CA . ASP A 1 160 ? 19.298 14.256 -49.761 1.00 85.88 160 ASP A CA 1
ATOM 1296 C C . ASP A 1 160 ? 18.874 13.090 -48.842 1.00 85.88 160 ASP A C 1
ATOM 1298 O O . ASP A 1 160 ? 17.764 13.061 -48.300 1.00 85.88 160 ASP A O 1
ATOM 1302 N N . GLU A 1 161 ? 19.773 12.126 -48.606 1.00 90.00 161 GLU A N 1
ATOM 1303 C CA . GLU A 1 161 ? 19.513 10.984 -47.720 1.00 90.00 161 GLU A CA 1
ATOM 1304 C C . GLU A 1 161 ? 19.377 11.422 -46.256 1.00 90.00 161 GLU A C 1
ATOM 1306 O O . GLU A 1 161 ? 18.514 10.919 -45.527 1.00 90.00 161 GLU A O 1
ATOM 1311 N N . ARG A 1 162 ? 20.192 12.390 -45.829 1.00 90.56 162 ARG A N 1
ATOM 1312 C CA . ARG A 1 162 ? 20.168 12.962 -44.484 1.00 90.56 162 ARG A CA 1
ATOM 1313 C C . ARG A 1 162 ? 18.876 13.729 -44.231 1.00 90.56 162 ARG A C 1
ATOM 1315 O O . ARG A 1 162 ? 18.283 13.554 -43.166 1.00 90.56 162 ARG A O 1
ATOM 1322 N N . GLN A 1 163 ? 18.396 14.520 -45.192 1.00 90.62 163 GLN A N 1
ATOM 1323 C CA . GLN A 1 163 ? 17.109 15.211 -45.072 1.00 90.62 163 GLN A CA 1
ATOM 1324 C C . GLN A 1 163 ? 15.945 14.224 -44.915 1.00 90.62 163 GLN A C 1
ATOM 1326 O O . GLN A 1 163 ? 15.131 14.366 -43.998 1.00 90.62 163 GLN A O 1
ATOM 1331 N N . ILE A 1 164 ? 15.900 13.176 -45.743 1.00 92.88 164 ILE A N 1
ATOM 1332 C CA . ILE A 1 164 ? 14.889 12.111 -45.644 1.00 92.88 164 ILE A CA 1
ATOM 1333 C C . ILE A 1 164 ? 14.958 11.399 -44.283 1.00 92.88 164 ILE A C 1
ATOM 1335 O O . ILE A 1 164 ? 13.923 11.138 -43.661 1.00 92.88 164 ILE A O 1
ATOM 1339 N N . TRP A 1 165 ? 16.165 11.105 -43.794 1.00 91.62 165 TRP A N 1
ATOM 1340 C CA . TRP A 1 165 ? 16.382 10.450 -42.505 1.00 91.62 165 TRP A CA 1
ATOM 1341 C C . TRP A 1 165 ? 15.949 11.312 -41.311 1.00 91.62 165 TRP A C 1
ATOM 1343 O O . TRP A 1 165 ? 15.262 10.816 -40.415 1.00 91.62 165 TRP A O 1
ATOM 1353 N N . LEU A 1 166 ? 16.278 12.607 -41.309 1.00 91.12 166 LEU A N 1
ATOM 1354 C CA . LEU A 1 166 ? 15.881 13.545 -40.255 1.00 91.12 166 LEU A CA 1
ATOM 1355 C C . LEU A 1 166 ? 14.360 13.719 -40.192 1.00 91.12 166 LEU A C 1
ATOM 1357 O O . LEU A 1 166 ? 13.779 13.644 -39.108 1.00 91.12 166 LEU A O 1
ATOM 1361 N N . LEU A 1 167 ? 13.700 13.875 -41.344 1.00 92.25 167 LEU A N 1
ATOM 1362 C CA . LEU A 1 167 ? 12.238 13.955 -41.408 1.00 92.25 167 LEU A CA 1
ATOM 1363 C C . LEU A 1 167 ? 11.583 12.665 -40.896 1.00 92.25 167 LEU A C 1
ATOM 1365 O O . LEU A 1 167 ? 10.561 12.715 -40.207 1.00 92.25 167 LEU A O 1
ATOM 1369 N N . ARG A 1 168 ? 12.193 11.503 -41.167 1.00 92.81 168 ARG A N 1
ATOM 1370 C CA . ARG A 1 168 ? 11.725 10.223 -40.628 1.00 92.81 168 ARG A CA 1
ATOM 1371 C C . ARG A 1 168 ? 11.911 10.121 -39.113 1.00 92.81 168 ARG A C 1
ATOM 1373 O O . ARG A 1 168 ? 10.990 9.659 -38.443 1.00 92.81 168 ARG A O 1
ATOM 1380 N N . LYS A 1 169 ? 13.050 10.566 -38.569 1.00 89.31 169 LYS A N 1
ATOM 1381 C CA . LYS A 1 169 ? 13.296 10.643 -37.114 1.00 89.31 169 LYS A CA 1
ATOM 1382 C C . LYS A 1 169 ? 12.306 11.567 -36.404 1.00 89.31 169 LYS A C 1
ATOM 1384 O O . LYS A 1 169 ? 11.898 11.266 -35.290 1.00 89.31 169 LYS A O 1
ATOM 1389 N N . ALA A 1 170 ? 11.883 12.642 -37.067 1.00 92.38 170 ALA A N 1
ATOM 1390 C CA . ALA A 1 170 ? 10.852 13.556 -36.577 1.00 92.38 170 ALA A CA 1
ATOM 1391 C C . ALA A 1 170 ? 9.419 12.980 -36.646 1.00 92.38 170 ALA A C 1
ATOM 1393 O O . ALA A 1 170 ? 8.470 13.667 -36.284 1.00 92.38 170 ALA A O 1
ATOM 1394 N N . GLY A 1 171 ? 9.243 11.738 -37.118 1.00 92.56 171 GLY A N 1
ATOM 1395 C CA . GLY A 1 171 ? 7.948 11.056 -37.158 1.00 92.56 171 GLY A CA 1
ATOM 1396 C C . GLY A 1 171 ? 7.120 11.290 -38.426 1.00 92.56 171 GLY A C 1
ATOM 1397 O O . GLY A 1 171 ? 5.976 10.848 -38.474 1.00 92.56 171 GLY A O 1
ATOM 1398 N N . CYS A 1 172 ? 7.670 11.931 -39.467 1.00 92.56 172 CYS A N 1
ATOM 1399 C CA . CYS A 1 172 ? 6.934 12.158 -40.715 1.00 92.56 172 CYS A CA 1
ATOM 1400 C C . CYS A 1 172 ? 6.626 10.839 -41.455 1.00 92.56 172 CYS A C 1
ATOM 1402 O O . CYS A 1 172 ? 7.409 9.873 -41.472 1.00 92.56 172 CYS A O 1
ATOM 1404 N N . THR A 1 173 ? 5.476 10.808 -42.125 1.00 93.81 173 THR A N 1
ATOM 1405 C CA . THR A 1 173 ? 5.057 9.713 -43.003 1.00 93.81 173 THR A CA 1
ATOM 1406 C C . THR A 1 173 ? 5.805 9.744 -44.337 1.00 93.81 173 THR A C 1
ATOM 1408 O O . THR A 1 173 ? 6.344 10.761 -44.761 1.00 93.81 173 THR A O 1
ATOM 1411 N N . TYR A 1 174 ? 5.808 8.619 -45.056 1.00 92.19 174 TYR A N 1
ATOM 1412 C CA . TYR A 1 174 ? 6.493 8.498 -46.350 1.00 92.19 174 TYR A CA 1
ATOM 1413 C C . TYR A 1 174 ? 5.976 9.501 -47.396 1.00 92.19 174 TYR A C 1
ATOM 1415 O O . TYR A 1 174 ? 6.743 9.929 -48.255 1.00 92.19 174 TYR A O 1
ATOM 1423 N N . ARG A 1 175 ? 4.689 9.874 -47.326 1.00 91.50 175 ARG A N 1
ATOM 1424 C CA . ARG A 1 175 ? 4.072 10.863 -48.225 1.00 91.50 175 ARG A CA 1
ATOM 1425 C C . ARG A 1 175 ? 4.504 12.285 -47.876 1.00 91.50 175 ARG A C 1
ATOM 1427 O O . ARG A 1 175 ? 4.964 12.996 -48.756 1.00 91.50 175 ARG A O 1
ATOM 1434 N N . GLU A 1 176 ? 4.469 12.650 -46.597 1.00 91.25 176 GLU A N 1
ATOM 1435 C CA . GLU A 1 176 ? 4.920 13.971 -46.133 1.00 91.25 176 GLU A CA 1
ATOM 1436 C C . GLU A 1 176 ? 6.414 14.191 -46.391 1.00 91.25 176 GLU A C 1
ATOM 1438 O O . GLU A 1 176 ? 6.832 15.293 -46.732 1.00 91.25 176 GLU A O 1
ATOM 1443 N N . ILE A 1 177 ? 7.232 13.142 -46.252 1.00 92.75 177 ILE A N 1
ATOM 1444 C CA . ILE A 1 177 ? 8.657 13.210 -46.589 1.00 92.75 177 ILE A CA 1
ATOM 1445 C C . ILE A 1 177 ? 8.830 13.439 -48.093 1.00 92.75 177 ILE A C 1
ATOM 1447 O O . ILE A 1 177 ? 9.621 14.292 -48.478 1.00 92.75 177 ILE A O 1
ATOM 1451 N N . ALA A 1 178 ? 8.095 12.712 -48.940 1.00 92.44 178 ALA A N 1
ATOM 1452 C CA . ALA A 1 178 ? 8.146 12.864 -50.395 1.00 92.44 178 ALA A CA 1
ATOM 1453 C C . ALA A 1 178 ? 7.771 14.289 -50.838 1.00 92.44 178 ALA A C 1
ATOM 1455 O O . ALA A 1 178 ? 8.492 14.898 -51.624 1.00 92.44 178 ALA A O 1
ATOM 1456 N N . GLU A 1 179 ? 6.709 14.853 -50.258 1.00 91.50 179 GLU A N 1
ATOM 1457 C CA . GLU A 1 179 ? 6.277 16.232 -50.512 1.00 91.50 179 GLU A CA 1
ATOM 1458 C C . GLU A 1 179 ? 7.316 17.267 -50.058 1.00 91.50 179 GLU A C 1
ATOM 1460 O O . GLU A 1 179 ? 7.629 18.188 -50.808 1.00 91.50 179 GLU A O 1
ATOM 1465 N N . LYS A 1 180 ? 7.898 17.104 -48.861 1.00 89.31 180 LYS A N 1
ATOM 1466 C CA . LYS A 1 180 ? 8.880 18.052 -48.300 1.00 89.31 180 LYS A CA 1
ATOM 1467 C C . LYS A 1 180 ? 10.266 17.974 -48.943 1.00 89.31 180 LYS A C 1
ATOM 1469 O O . LYS A 1 180 ? 10.968 18.976 -48.964 1.00 89.31 180 LYS A O 1
ATOM 1474 N N . SER A 1 181 ? 10.663 16.799 -49.432 1.00 86.12 181 SER A N 1
ATOM 1475 C CA . SER A 1 181 ? 11.977 16.565 -50.056 1.00 86.12 181 SER A CA 1
ATOM 1476 C C . SER A 1 181 ? 11.960 16.661 -51.586 1.00 86.12 181 SER A C 1
ATOM 1478 O O . SER A 1 181 ? 13.007 16.570 -52.212 1.00 86.12 181 SER A O 1
ATOM 1480 N N . GLY A 1 182 ? 10.790 16.837 -52.214 1.00 87.38 182 GLY A N 1
ATOM 1481 C CA . GLY A 1 182 ? 10.671 16.909 -53.676 1.00 87.38 182 GLY A CA 1
ATOM 1482 C C . GLY A 1 182 ? 10.915 15.574 -54.394 1.00 87.38 182 GLY A C 1
ATOM 1483 O O . GLY A 1 182 ? 11.134 15.547 -55.605 1.00 87.38 182 GLY A O 1
ATOM 1484 N N . HIS A 1 183 ? 10.871 14.455 -53.668 1.00 89.88 183 HIS A N 1
ATOM 1485 C CA . HIS A 1 183 ? 11.104 13.115 -54.201 1.00 89.88 183 HIS A CA 1
ATOM 1486 C C . HIS A 1 183 ? 9.813 12.303 -54.323 1.00 89.88 183 HIS A C 1
ATOM 1488 O O . HIS A 1 183 ? 8.786 12.605 -53.726 1.00 89.88 183 HIS A O 1
ATOM 1494 N N . THR A 1 184 ? 9.859 11.198 -55.070 1.00 92.50 184 THR A N 1
ATOM 1495 C CA . THR A 1 184 ? 8.732 10.255 -55.104 1.00 92.50 184 THR A CA 1
ATOM 1496 C C . THR A 1 184 ? 8.686 9.400 -53.838 1.00 92.50 184 THR A C 1
ATOM 1498 O O . THR A 1 184 ? 9.718 9.017 -53.285 1.00 92.50 184 THR A O 1
ATOM 1501 N N . VAL A 1 185 ? 7.482 8.987 -53.428 1.00 91.38 185 VAL A N 1
ATOM 1502 C CA . VAL A 1 185 ? 7.273 8.067 -52.288 1.00 91.38 185 VAL A CA 1
ATOM 1503 C C . VAL A 1 185 ? 8.102 6.781 -52.431 1.00 91.38 185 VAL A C 1
ATOM 1505 O O . VAL A 1 185 ? 8.638 6.264 -51.450 1.00 91.38 185 VAL A O 1
ATOM 1508 N N . LYS A 1 186 ? 8.264 6.282 -53.666 1.00 92.31 186 LYS A N 1
ATOM 1509 C CA . LYS A 1 186 ? 9.092 5.106 -53.975 1.00 92.31 186 LYS A CA 1
ATOM 1510 C C . LYS A 1 186 ? 10.574 5.346 -53.665 1.00 92.31 186 LYS A C 1
ATOM 1512 O O . LYS A 1 186 ? 11.224 4.464 -53.111 1.00 92.31 186 LYS A O 1
ATOM 1517 N N . HIS A 1 187 ? 11.094 6.527 -53.996 1.00 89.56 187 HIS A N 1
ATOM 1518 C CA . HIS A 1 187 ? 12.482 6.901 -53.728 1.00 89.56 187 HIS A CA 1
ATOM 1519 C C . HIS A 1 187 ? 12.753 7.070 -52.225 1.00 89.56 187 HIS A C 1
ATOM 1521 O O . HIS A 1 187 ? 13.713 6.500 -51.712 1.00 89.56 187 HIS A O 1
ATOM 1527 N N . VAL A 1 188 ? 11.845 7.730 -51.497 1.00 91.25 188 VAL A N 1
ATOM 1528 C CA . VAL A 1 188 ? 11.898 7.835 -50.025 1.00 91.25 188 VAL A CA 1
ATOM 1529 C C . VAL A 1 188 ? 11.917 6.450 -49.373 1.00 91.25 188 VAL A C 1
ATOM 1531 O O . VAL A 1 188 ? 12.733 6.178 -48.493 1.00 91.25 188 VAL A O 1
ATOM 1534 N N . GLY A 1 189 ? 11.053 5.539 -49.833 1.00 89.69 189 GLY A N 1
ATOM 1535 C CA . GLY A 1 189 ? 11.020 4.164 -49.338 1.00 89.69 189 GLY A CA 1
ATOM 1536 C C . GLY A 1 189 ? 12.319 3.398 -49.588 1.00 89.69 189 GLY A C 1
ATOM 1537 O O . GLY A 1 189 ? 12.805 2.710 -48.690 1.00 89.69 189 GLY A O 1
ATOM 1538 N N . TYR A 1 190 ? 12.907 3.560 -50.775 1.00 93.25 190 TYR A N 1
ATOM 1539 C CA . TYR A 1 190 ? 14.201 2.972 -51.116 1.00 93.25 190 TYR A CA 1
ATOM 1540 C C . TYR A 1 190 ? 15.327 3.480 -50.203 1.00 93.25 190 TYR A C 1
ATOM 1542 O O . TYR A 1 190 ? 16.074 2.665 -49.661 1.00 93.25 190 TYR A O 1
ATOM 1550 N N . ILE A 1 191 ? 15.412 4.794 -49.974 1.00 91.06 191 ILE A N 1
ATOM 1551 C CA . ILE A 1 191 ? 16.435 5.403 -49.109 1.00 91.06 191 ILE A CA 1
ATOM 1552 C C . ILE A 1 191 ? 16.292 4.917 -47.665 1.00 91.06 191 ILE A C 1
ATOM 1554 O O . ILE A 1 191 ? 17.260 4.436 -47.081 1.00 91.06 191 ILE A O 1
ATOM 1558 N N . LEU A 1 192 ? 15.085 4.944 -47.097 1.00 91.44 192 LEU A N 1
ATOM 1559 C CA . LEU A 1 192 ? 14.866 4.471 -45.726 1.00 91.44 192 LEU A CA 1
ATOM 1560 C C . LEU A 1 192 ? 15.167 2.975 -45.570 1.00 91.44 192 LEU A C 1
ATOM 1562 O O . LEU A 1 192 ? 15.699 2.558 -44.542 1.00 91.44 192 LEU A O 1
ATOM 1566 N N . HIS A 1 193 ? 14.872 2.164 -46.588 1.00 89.88 193 HIS A N 1
ATOM 1567 C CA . HIS A 1 193 ? 15.254 0.754 -46.604 1.00 89.88 193 HIS A CA 1
ATOM 1568 C C . HIS A 1 193 ? 16.779 0.572 -46.664 1.00 89.88 193 HIS A C 1
ATOM 1570 O O . HIS A 1 193 ? 17.325 -0.236 -45.913 1.00 89.88 193 HIS A O 1
ATOM 1576 N N . LYS A 1 194 ? 17.474 1.341 -47.514 1.00 89.56 194 LYS A N 1
ATOM 1577 C CA . LYS A 1 194 ? 18.942 1.351 -47.608 1.00 89.56 194 LYS A CA 1
ATOM 1578 C C . LYS A 1 194 ? 19.574 1.699 -46.255 1.00 89.56 194 LYS A C 1
ATOM 1580 O O . LYS A 1 194 ? 20.395 0.928 -45.768 1.00 89.56 194 LYS A O 1
ATOM 1585 N N . ILE A 1 195 ? 19.134 2.785 -45.615 1.00 88.00 195 ILE A N 1
ATOM 1586 C CA . ILE A 1 195 ? 19.621 3.214 -44.292 1.00 88.00 195 ILE A CA 1
ATOM 1587 C C . ILE A 1 195 ? 19.347 2.137 -43.238 1.00 88.00 195 ILE A C 1
ATOM 1589 O O . ILE A 1 195 ? 20.244 1.763 -42.485 1.00 88.00 195 ILE A O 1
ATOM 1593 N N . LYS A 1 196 ? 18.136 1.566 -43.222 1.00 87.12 196 LYS A N 1
ATOM 1594 C CA . LYS A 1 196 ? 17.781 0.479 -42.300 1.00 87.12 196 LYS A CA 1
ATOM 1595 C C . LYS A 1 196 ? 18.685 -0.745 -42.472 1.00 87.12 196 LYS A C 1
ATOM 1597 O O . LYS A 1 196 ? 19.061 -1.350 -41.475 1.00 87.12 196 LYS A O 1
ATOM 1602 N N . LYS A 1 197 ? 19.049 -1.103 -43.707 1.00 85.56 197 LYS A N 1
ATOM 1603 C CA . LYS A 1 197 ? 19.946 -2.233 -43.994 1.00 85.56 197 LYS A CA 1
ATOM 1604 C C . LYS A 1 197 ? 21.376 -1.974 -43.509 1.00 85.56 197 LYS A C 1
ATOM 1606 O O . LYS A 1 197 ? 21.994 -2.887 -42.973 1.00 85.56 197 LYS A O 1
ATOM 1611 N N . ILE A 1 198 ? 21.873 -0.745 -43.660 1.00 84.06 198 ILE A N 1
ATOM 1612 C CA . ILE A 1 198 ? 23.189 -0.334 -43.144 1.00 84.06 198 ILE A CA 1
ATOM 1613 C C . ILE A 1 198 ? 23.201 -0.422 -41.613 1.00 84.06 198 ILE A C 1
ATOM 1615 O O . ILE A 1 198 ? 24.079 -1.061 -41.042 1.00 84.06 198 ILE A O 1
ATOM 1619 N N . LEU A 1 199 ? 22.180 0.136 -40.954 1.00 82.56 199 LEU A N 1
ATOM 1620 C CA . LEU A 1 199 ? 22.048 0.084 -39.496 1.00 82.56 199 LEU A CA 1
ATOM 1621 C C . LEU A 1 199 ? 21.903 -1.352 -38.971 1.00 82.56 199 LEU A C 1
ATOM 1623 O O . LEU A 1 199 ? 22.530 -1.699 -37.976 1.00 82.56 199 LEU A O 1
ATOM 1627 N N . ALA A 1 200 ? 21.124 -2.202 -39.646 1.00 79.44 200 ALA A N 1
ATOM 1628 C CA . ALA A 1 200 ? 20.963 -3.605 -39.260 1.00 79.44 200 ALA A CA 1
ATOM 1629 C C . ALA A 1 200 ? 22.285 -4.386 -39.348 1.00 79.44 200 ALA A C 1
ATOM 1631 O O . ALA A 1 200 ? 22.618 -5.116 -38.421 1.00 79.44 200 ALA A O 1
ATOM 1632 N N . GLY A 1 201 ? 23.079 -4.175 -40.405 1.00 72.62 201 GLY A N 1
ATOM 1633 C CA . GLY A 1 201 ? 24.385 -4.828 -40.554 1.00 72.62 201 GLY A CA 1
ATOM 1634 C C . GLY A 1 201 ? 25.402 -4.443 -39.472 1.00 72.62 201 GLY A C 1
ATOM 1635 O O . GLY A 1 201 ? 26.279 -5.233 -39.144 1.00 72.62 201 GLY A O 1
ATOM 1636 N N . ILE A 1 202 ? 25.263 -3.256 -38.882 1.00 68.88 202 ILE A N 1
ATOM 1637 C CA . ILE A 1 202 ? 26.118 -2.776 -37.788 1.00 68.88 202 ILE A CA 1
ATOM 1638 C C . ILE A 1 202 ? 25.701 -3.367 -36.431 1.00 68.88 202 ILE A C 1
ATOM 1640 O O . ILE A 1 202 ? 26.546 -3.552 -35.553 1.00 68.88 202 ILE A O 1
ATOM 1644 N N . ILE A 1 203 ? 24.409 -3.666 -36.267 1.00 59.78 203 ILE A N 1
ATOM 1645 C CA . ILE A 1 203 ? 23.841 -4.278 -35.058 1.00 59.78 203 ILE A CA 1
ATOM 1646 C C . ILE A 1 203 ? 24.091 -5.799 -35.047 1.00 59.78 203 ILE A C 1
ATOM 1648 O O . ILE A 1 203 ? 24.401 -6.350 -33.995 1.00 59.78 203 ILE A O 1
ATOM 1652 N N . ASP A 1 204 ? 24.037 -6.470 -36.204 1.00 57.22 204 ASP A N 1
ATOM 1653 C CA . ASP A 1 204 ? 24.269 -7.922 -36.313 1.00 57.22 204 ASP A CA 1
ATOM 1654 C C . ASP A 1 204 ? 25.750 -8.336 -36.168 1.00 57.22 204 ASP A C 1
ATOM 1656 O O . ASP A 1 204 ? 26.025 -9.490 -35.858 1.00 57.22 204 ASP A O 1
ATOM 1660 N N . TYR A 1 205 ? 26.715 -7.416 -36.313 1.00 47.22 205 TYR A N 1
ATOM 1661 C CA . TYR A 1 205 ? 28.153 -7.700 -36.127 1.00 47.22 205 TYR A CA 1
ATOM 1662 C C . TYR A 1 205 ? 28.572 -7.850 -34.642 1.00 47.22 205 TYR A C 1
ATOM 1664 O O . TYR A 1 205 ? 29.756 -7.983 -34.344 1.00 47.22 205 TYR A O 1
ATOM 1672 N N . GLN A 1 206 ? 27.627 -7.789 -33.693 1.00 41.97 206 GLN A N 1
ATOM 1673 C CA . GLN A 1 206 ? 27.875 -7.905 -32.243 1.00 41.97 206 GLN A CA 1
ATOM 1674 C C . GLN A 1 206 ? 27.184 -9.108 -31.570 1.00 41.97 206 GLN A C 1
ATOM 1676 O O . GLN A 1 206 ? 27.107 -9.152 -30.342 1.00 41.97 206 GLN A O 1
ATOM 1681 N N . LYS A 1 207 ? 26.701 -10.085 -32.346 1.00 40.75 207 LYS A N 1
ATOM 1682 C CA . LYS A 1 207 ? 26.359 -11.427 -31.841 1.00 40.75 207 LYS A CA 1
ATOM 1683 C C . LYS A 1 207 ? 27.524 -12.385 -32.031 1.00 40.75 207 LYS A C 1
ATOM 1685 O O . LYS A 1 207 ? 27.722 -13.214 -31.119 1.00 40.75 207 LYS A O 1
#

Secondary structure (DSSP, 8-state):
-----HHHHHHHHTTT-HHHHHHHHHHHHHHHHHHHHHHHHHTTPPPPPHHHHHHHHHHHHHHHHHHHHH--GGG---HHHHHHHHHHHHHHHHHHHHTSHHHHHHHHPPPTT-B-SSSTT-BHHHH-----GGG-HHHHHHHHHHHHHHHHHHHHS-HHHHHHHHHHHTT--HHHHHHHHT--HHHHHHHHHHHHHHHHHHHHTT-

Sequence (207 aa):
METMNDYELLYLMSEQDEEAQKLLIKLYEQRIERIIRKTVSSGGGKHLRSDEFHDLKSKCMLSLIEAVNQYHDETGVPFSYYASLCITTCVRSYLRKTRSQANYMFATCTSLDLDLSEDEGCYLISLVQNNQAEFDPKWSFELKEAQNKVKEVEAQLSEDERQIWLLRKAGCTYREIAEKSGHTVKHVGYILHKIKKILAGIIDYQK

Organism: NCBI:txid1034346